Protein AF-0000000076551727 (afdb_homodimer)

Radius of gyration: 23.13 Å; Cα contacts (8 Å, |Δi|>4): 312; chains: 2; bounding box: 50×70×58 Å

Sequence (310 aa):
MATAKKQRAAVVATEKLVELAEFRYRLRRFLSFSETASEAVGISAQQYQLLQVVAAVPAGQESSITYIAERMMVRHNSAVELVDRAEKAALVRRVADESDHRRSLVEITGRGAELLSQLVAQHLIEVEAEGPELVRTLQRLISARAATTRKGGERMATAKKQRAAVVATEKLVELAEFRYRLRRFLSFSETASEAVGISAQQYQLLQVVAAVPAGQESSITYIAERMMVRHNSAVELVDRAEKAALVRRVADESDHRRSLVEITGRGAELLSQLVAQHLIEVEAEGPELVRTLQRLISARAATTRKGGER

Structure (mmCIF, N/CA/C/O backbone):
data_AF-0000000076551727-model_v1
#
loop_
_entity.id
_entity.type
_entity.pdbx_description
1 polymer 'DNA-binding MarR family transcriptional regulator'
#
loop_
_atom_site.group_PDB
_atom_site.id
_atom_site.type_symbol
_atom_site.label_atom_id
_atom_site.label_alt_id
_atom_site.label_comp_id
_atom_site.label_asym_id
_atom_site.label_entity_id
_atom_site.label_seq_id
_atom_site.pdbx_PDB_ins_code
_atom_site.Cartn_x
_atom_site.Cartn_y
_atom_site.Cartn_z
_atom_site.occupancy
_atom_site.B_iso_or_equiv
_atom_site.auth_seq_id
_atom_site.auth_comp_id
_atom_site.auth_asym_id
_atom_site.auth_atom_id
_atom_site.pdbx_PDB_model_num
ATOM 1 N N . 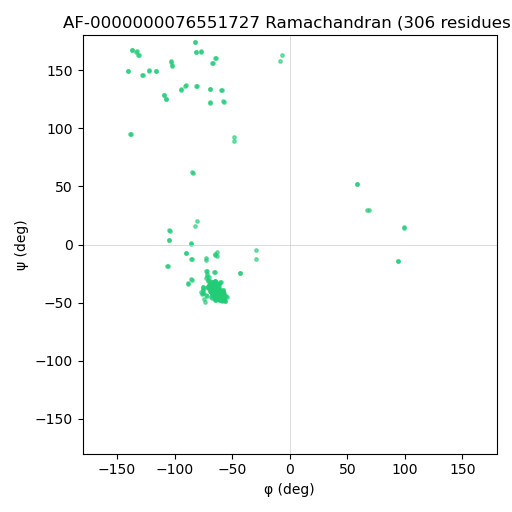MET A 1 1 ? 5.852 40.906 -6.07 1 57.91 1 MET A N 1
ATOM 2 C CA . MET A 1 1 ? 5.906 39.812 -7.031 1 57.91 1 MET A CA 1
ATOM 3 C C . MET A 1 1 ? 6.473 38.531 -6.391 1 57.91 1 MET A C 1
ATOM 5 O O . MET A 1 1 ? 5.934 37.469 -6.574 1 57.91 1 MET A O 1
ATOM 9 N N . ALA A 1 2 ? 7.465 38.656 -5.477 1 68 2 ALA A N 1
ATOM 10 C CA . ALA A 1 2 ? 8.125 37.562 -4.773 1 68 2 ALA A CA 1
ATOM 11 C C . ALA A 1 2 ? 7.195 36.938 -3.746 1 68 2 ALA A C 1
ATOM 13 O O . ALA A 1 2 ? 7.188 35.719 -3.574 1 68 2 ALA A O 1
ATOM 14 N N . THR A 1 3 ? 6.289 37.719 -3.268 1 72.81 3 THR A N 1
ATOM 15 C CA . THR A 1 3 ? 5.355 37.25 -2.25 1 72.81 3 THR A CA 1
ATOM 16 C C . THR A 1 3 ? 4.281 36.344 -2.871 1 72.81 3 THR A C 1
ATOM 18 O O . THR A 1 3 ? 3.916 35.312 -2.299 1 72.81 3 THR A O 1
ATOM 21 N N . ALA A 1 4 ? 3.898 36.781 -4.039 1 68.31 4 ALA A N 1
ATOM 22 C CA . ALA A 1 4 ? 2.863 36.031 -4.742 1 68.31 4 ALA A CA 1
ATOM 23 C C . ALA A 1 4 ? 3.377 34.656 -5.168 1 68.31 4 ALA A C 1
ATOM 25 O O . ALA A 1 4 ? 2.656 33.688 -5.074 1 68.31 4 ALA A O 1
ATOM 26 N N . LYS A 1 5 ? 4.531 34.656 -5.645 1 63.09 5 LYS A N 1
ATOM 27 C CA . LYS A 1 5 ? 5.156 33.375 -6.051 1 63.09 5 LYS A CA 1
ATOM 28 C C . LYS A 1 5 ? 5.312 32.438 -4.863 1 63.09 5 LYS A C 1
ATOM 30 O O . LYS A 1 5 ? 5.074 31.234 -4.988 1 63.09 5 LYS A O 1
ATOM 35 N N . LYS A 1 6 ? 5.652 33 -3.734 1 66.81 6 LYS A N 1
ATOM 36 C CA . LYS A 1 6 ? 5.801 32.219 -2.51 1 66.81 6 LYS A CA 1
ATOM 37 C C . LYS A 1 6 ? 4.457 31.688 -2.029 1 66.81 6 LYS A C 1
ATOM 39 O O . LYS A 1 6 ? 4.367 30.562 -1.553 1 66.81 6 LYS A O 1
ATOM 44 N N . GLN A 1 7 ? 3.479 32.438 -2.096 1 69.06 7 GLN A N 1
ATOM 45 C CA . GLN A 1 7 ? 2.131 32.031 -1.705 1 69.06 7 GLN A CA 1
ATOM 46 C C . GLN A 1 7 ? 1.604 30.922 -2.613 1 69.06 7 GLN A C 1
ATOM 48 O O . GLN A 1 7 ? 0.979 29.969 -2.139 1 69.06 7 GLN A O 1
ATOM 53 N N . ARG A 1 8 ? 1.835 31.062 -3.922 1 63.88 8 ARG A N 1
ATOM 54 C CA . ARG A 1 8 ? 1.418 30.047 -4.875 1 63.88 8 ARG A CA 1
ATOM 55 C C . ARG A 1 8 ? 2.162 28.734 -4.637 1 63.88 8 ARG A C 1
ATOM 57 O O . ARG A 1 8 ? 1.566 27.656 -4.691 1 63.88 8 ARG A O 1
ATOM 64 N N . ALA A 1 9 ? 3.396 28.938 -4.395 1 65.12 9 ALA A N 1
ATOM 65 C CA . ALA A 1 9 ? 4.211 27.766 -4.117 1 65.12 9 ALA A CA 1
ATOM 66 C C . ALA A 1 9 ? 3.73 27.047 -2.852 1 65.12 9 ALA A C 1
ATOM 68 O O . ALA A 1 9 ? 3.725 25.828 -2.787 1 65.12 9 ALA A O 1
ATOM 69 N N . ALA A 1 10 ? 3.371 27.812 -1.951 1 69.06 10 ALA A N 1
ATOM 70 C CA . ALA A 1 10 ? 2.871 27.25 -0.698 1 69.06 10 ALA A CA 1
ATOM 71 C C . ALA A 1 10 ? 1.539 26.547 -0.908 1 69.06 10 ALA A C 1
ATOM 73 O O . ALA A 1 10 ? 1.302 25.469 -0.337 1 69.06 10 ALA A O 1
ATOM 74 N N . VAL A 1 11 ? 0.77 27.062 -1.696 1 62.53 11 VAL A N 1
ATOM 75 C CA . VAL A 1 11 ? -0.534 26.469 -1.982 1 62.53 11 VAL A CA 1
ATOM 76 C C . VAL A 1 11 ? -0.353 25.156 -2.748 1 62.53 11 VAL A C 1
ATOM 78 O O . VAL A 1 11 ? -0.987 24.156 -2.426 1 62.53 11 VAL A O 1
ATOM 81 N N . VAL A 1 12 ? 0.497 25.188 -3.723 1 62.19 12 VAL A N 1
ATOM 82 C CA . VAL A 1 12 ? 0.765 24.016 -4.535 1 62.19 12 VAL A CA 1
ATOM 83 C C . VAL A 1 12 ? 1.327 22.891 -3.66 1 62.19 12 VAL A C 1
ATOM 85 O O . VAL A 1 12 ? 0.933 21.734 -3.795 1 62.19 12 VAL A O 1
ATOM 88 N N . ALA A 1 13 ? 2.143 23.438 -2.85 1 71 13 ALA A N 1
ATOM 89 C CA . ALA A 1 13 ? 2.727 22.453 -1.944 1 71 13 ALA A CA 1
ATOM 90 C C . ALA A 1 13 ? 1.659 21.828 -1.047 1 71 13 ALA A C 1
ATOM 92 O O . ALA A 1 13 ? 1.667 20.609 -0.806 1 71 13 ALA A O 1
ATOM 93 N N . THR A 1 14 ? 0.731 22.688 -0.794 1 76.62 14 THR A N 1
ATOM 94 C CA . THR A 1 14 ? -0.338 22.203 0.076 1 76.62 14 THR A CA 1
ATOM 95 C C . THR A 1 14 ? -1.273 21.266 -0.681 1 76.62 14 THR A C 1
ATOM 97 O O . THR A 1 14 ? -1.686 20.234 -0.152 1 76.62 14 THR A O 1
ATOM 100 N N . GLU A 1 15 ? -1.486 21.594 -1.918 1 83.81 15 GLU A N 1
ATOM 101 C CA . GLU A 1 15 ? -2.361 20.75 -2.727 1 83.81 15 GLU A CA 1
ATOM 102 C C . GLU A 1 15 ? -1.727 19.375 -2.986 1 83.81 15 GLU A C 1
ATOM 104 O O . GLU A 1 15 ? -2.41 18.359 -2.949 1 83.81 15 GLU A O 1
ATOM 109 N N . LYS A 1 16 ? -0.496 19.438 -3.219 1 90.12 16 LYS A N 1
ATOM 110 C CA . LYS A 1 16 ? 0.196 18.172 -3.477 1 90.12 16 LYS A CA 1
ATOM 111 C C . LYS A 1 16 ? 0.241 17.297 -2.221 1 90.12 16 LYS A C 1
ATOM 113 O O . LYS A 1 16 ? 0.152 16.078 -2.307 1 90.12 16 LYS A O 1
ATOM 118 N N . LEU A 1 17 ? 0.305 17.984 -1.169 1 92.06 17 LEU A N 1
ATOM 119 C CA . LEU A 1 17 ? 0.276 17.266 0.1 1 92.06 17 LEU A CA 1
ATOM 120 C C . LEU A 1 17 ? -1.073 16.578 0.31 1 92.06 17 LEU A C 1
ATOM 122 O O . LEU A 1 17 ? -1.131 15.414 0.713 1 92.06 17 LEU A O 1
ATOM 126 N N . VAL A 1 18 ? -2.113 17.25 0.006 1 92.25 18 VAL A N 1
ATOM 127 C CA . VAL A 1 18 ? -3.459 16.719 0.186 1 92.25 18 VAL A CA 1
ATOM 128 C C . VAL A 1 18 ? -3.678 15.531 -0.753 1 92.25 18 VAL A C 1
ATOM 130 O O . VAL A 1 18 ? -4.234 14.508 -0.351 1 92.25 18 VAL A O 1
ATOM 133 N N . GLU A 1 19 ? -3.197 15.68 -1.933 1 92.25 19 GLU A N 1
ATOM 134 C CA . GLU A 1 19 ? -3.326 14.594 -2.9 1 92.25 19 GLU A CA 1
ATOM 135 C C . GLU A 1 19 ? -2.508 13.375 -2.477 1 92.25 19 GLU A C 1
ATOM 137 O O . GLU A 1 19 ? -2.943 12.234 -2.656 1 92.25 19 GLU A O 1
ATOM 142 N N . LEU A 1 20 ? -1.376 13.656 -1.996 1 94.31 20 LEU A N 1
ATOM 143 C CA . LEU A 1 20 ? -0.521 12.57 -1.525 1 94.31 20 LEU A CA 1
ATOM 144 C C . LEU A 1 20 ? -1.16 11.844 -0.345 1 94.31 20 LEU A C 1
ATOM 146 O O . LEU A 1 20 ? -1.134 10.617 -0.279 1 94.31 20 LEU A O 1
ATOM 150 N N . ALA A 1 21 ? -1.741 12.602 0.529 1 93.69 21 ALA A N 1
ATOM 151 C CA . ALA A 1 21 ? -2.441 12.023 1.672 1 93.69 21 ALA A CA 1
ATOM 152 C C . ALA A 1 21 ? -3.619 11.164 1.216 1 93.69 21 ALA A C 1
ATOM 154 O O . ALA A 1 21 ? -3.854 10.078 1.756 1 93.69 21 ALA A O 1
ATOM 155 N N . GLU A 1 22 ? -4.289 11.648 0.269 1 92.56 22 GLU A N 1
ATOM 156 C CA . GLU A 1 22 ? -5.426 10.898 -0.259 1 92.56 22 GLU A CA 1
ATOM 157 C C . GLU A 1 22 ? -4.973 9.609 -0.938 1 92.56 22 GLU A C 1
ATOM 159 O O . GLU A 1 22 ? -5.613 8.57 -0.791 1 92.56 22 GLU A O 1
ATOM 164 N N . PHE A 1 23 ? -3.961 9.719 -1.681 1 92.75 23 PHE A N 1
ATOM 165 C CA . PHE A 1 23 ? -3.387 8.547 -2.326 1 92.75 23 PHE A CA 1
ATOM 166 C C . PHE A 1 23 ? -3.006 7.492 -1.295 1 92.75 23 PHE A C 1
ATOM 168 O O . PHE A 1 23 ? -3.344 6.316 -1.445 1 92.75 23 PHE A O 1
ATOM 175 N N . ARG A 1 24 ? -2.363 7.883 -0.283 1 93.44 24 ARG A N 1
ATOM 176 C CA . ARG A 1 24 ? -1.939 6.98 0.782 1 93.44 24 ARG A CA 1
ATOM 177 C C . ARG A 1 24 ? -3.143 6.352 1.478 1 93.44 24 ARG A C 1
ATOM 179 O O . ARG A 1 24 ? -3.109 5.176 1.844 1 93.44 24 ARG A O 1
ATOM 186 N N . TYR A 1 25 ? -4.113 7.156 1.681 1 93.06 25 TYR A N 1
ATOM 187 C CA . TYR A 1 25 ? -5.34 6.66 2.295 1 93.06 25 TYR A CA 1
ATOM 188 C C . TYR A 1 25 ? -5.965 5.559 1.449 1 93.06 25 TYR A C 1
ATOM 190 O O . TYR A 1 25 ? -6.352 4.512 1.972 1 93.06 25 TYR A O 1
ATOM 198 N N . ARG A 1 26 ? -6.023 5.719 0.224 1 92.69 26 ARG A N 1
ATOM 199 C CA . ARG A 1 26 ? -6.633 4.746 -0.679 1 92.69 26 ARG A CA 1
ATOM 200 C C . ARG A 1 26 ? -5.789 3.48 -0.77 1 92.69 26 ARG A C 1
ATOM 202 O O . ARG A 1 26 ? -6.324 2.379 -0.903 1 92.69 26 ARG A O 1
ATOM 209 N N . LEU A 1 27 ? -4.48 3.652 -0.706 1 92.81 27 LEU A N 1
ATOM 210 C CA . LEU A 1 27 ? -3.602 2.488 -0.666 1 92.81 27 LEU A CA 1
ATOM 211 C C . LEU A 1 27 ? -3.855 1.657 0.587 1 92.81 27 LEU A C 1
ATOM 213 O O . LEU A 1 27 ? -3.93 0.429 0.518 1 92.81 27 LEU A O 1
ATOM 217 N N . ARG A 1 28 ? -4.023 2.312 1.655 1 93.12 28 ARG A N 1
ATOM 218 C CA . ARG A 1 28 ? -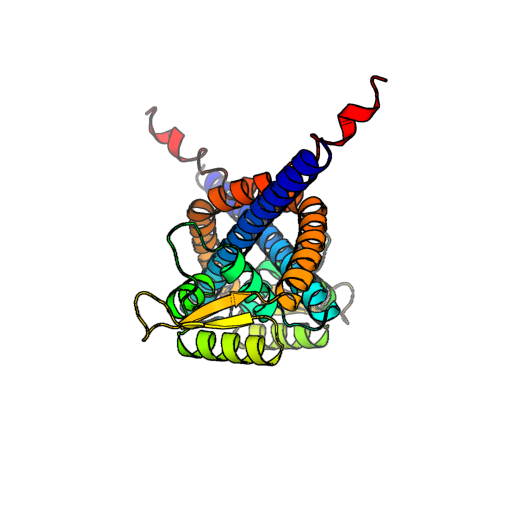4.277 1.627 2.918 1 93.12 28 ARG A CA 1
ATOM 219 C C . ARG A 1 28 ? -5.613 0.893 2.883 1 93.12 28 ARG A C 1
ATOM 221 O O . ARG A 1 28 ? -5.73 -0.223 3.395 1 93.12 28 ARG A O 1
ATOM 228 N N . ARG A 1 29 ? -6.539 1.566 2.369 1 93.62 29 ARG A N 1
ATOM 229 C CA . ARG A 1 29 ? -7.852 0.943 2.246 1 93.62 29 ARG A CA 1
ATOM 230 C C . ARG A 1 29 ? -7.777 -0.327 1.406 1 93.62 29 ARG A C 1
ATOM 232 O O . ARG A 1 29 ? -8.367 -1.35 1.765 1 93.62 29 ARG A O 1
ATOM 239 N N . PHE A 1 30 ? -7.09 -0.244 0.326 1 94.19 30 PHE A N 1
ATOM 240 C CA . PHE A 1 30 ? -6.938 -1.399 -0.549 1 94.19 30 PHE A CA 1
ATOM 241 C C . PHE A 1 30 ? -6.203 -2.527 0.166 1 94.19 30 PHE A C 1
ATOM 243 O O . PHE A 1 30 ? -6.609 -3.688 0.087 1 94.19 30 PHE A O 1
ATOM 250 N N . LEU A 1 31 ? -5.145 -2.205 0.821 1 94.44 31 LEU A N 1
ATOM 251 C CA . LEU A 1 31 ? -4.359 -3.219 1.516 1 94.44 31 LEU A CA 1
ATOM 252 C C . LEU A 1 31 ? -5.156 -3.838 2.658 1 94.44 31 LEU A C 1
ATOM 254 O O . LEU A 1 31 ? -5.031 -5.035 2.93 1 94.44 31 LEU A O 1
ATOM 258 N N . SER A 1 32 ? -5.941 -3.016 3.322 1 95.12 32 SER A N 1
ATOM 259 C CA . SER A 1 32 ? -6.82 -3.529 4.367 1 95.12 32 SER A CA 1
ATOM 260 C C . SER A 1 32 ? -7.848 -4.504 3.795 1 95.12 32 SER A C 1
ATOM 262 O O . SER A 1 32 ? -8.078 -5.574 4.363 1 95.12 32 SER A O 1
ATOM 264 N N . PHE A 1 33 ? -8.43 -4.141 2.705 1 96.25 33 PHE A N 1
ATOM 265 C CA . PHE A 1 33 ? -9.344 -5.043 2.012 1 96.25 33 PHE A CA 1
ATOM 266 C C . PHE A 1 33 ? -8.656 -6.359 1.677 1 96.25 33 PHE A C 1
ATOM 268 O O . PHE A 1 33 ? -9.203 -7.434 1.919 1 96.25 33 PHE A O 1
ATOM 275 N N . SER A 1 34 ? -7.484 -6.242 1.106 1 97.25 34 SER A N 1
ATOM 276 C CA . SER A 1 34 ? -6.746 -7.43 0.688 1 97.25 34 SER A CA 1
ATOM 277 C C . SER A 1 34 ? -6.48 -8.359 1.866 1 97.25 34 SER A C 1
ATOM 279 O O . SER A 1 34 ? -6.617 -9.578 1.745 1 97.25 34 SER A O 1
ATOM 281 N N . GLU A 1 35 ? -6.117 -7.781 2.939 1 96.88 35 GLU A N 1
ATOM 282 C CA . GLU A 1 35 ? -5.871 -8.555 4.152 1 96.88 35 GLU A CA 1
ATOM 283 C C . GLU A 1 35 ? -7.145 -9.242 4.633 1 96.88 35 GLU A C 1
ATOM 285 O O . GLU A 1 35 ? -7.133 -10.445 4.926 1 96.88 35 GLU A O 1
ATOM 290 N N . THR A 1 36 ? -8.188 -8.516 4.66 1 97.31 36 THR A N 1
ATOM 291 C CA . THR A 1 36 ? -9.461 -9.062 5.113 1 97.31 36 THR A CA 1
ATOM 292 C C . THR A 1 36 ? -9.938 -10.172 4.184 1 97.31 36 THR A C 1
ATOM 294 O O . THR A 1 36 ? -10.398 -11.219 4.645 1 97.31 36 THR A O 1
ATOM 297 N N . ALA A 1 37 ? -9.812 -9.953 2.902 1 97.75 37 ALA A N 1
ATOM 298 C CA . ALA A 1 37 ? -10.234 -10.938 1.91 1 97.75 37 ALA A CA 1
ATOM 299 C C . ALA A 1 37 ? -9.438 -12.227 2.047 1 97.75 37 ALA A C 1
ATOM 301 O O . ALA A 1 37 ? -10 -13.32 1.978 1 97.75 37 ALA A O 1
ATOM 302 N N . SER A 1 38 ? -8.109 -12.117 2.211 1 98 38 SER A N 1
ATOM 303 C CA . SER A 1 38 ? -7.258 -13.289 2.375 1 98 38 SER A CA 1
ATOM 304 C C . SER A 1 38 ? -7.617 -14.062 3.639 1 98 38 SER A C 1
ATOM 306 O O . SER A 1 38 ? -7.77 -15.289 3.604 1 98 38 SER A O 1
ATOM 308 N N . GLU A 1 39 ? -7.832 -13.344 4.715 1 97.5 39 GLU A N 1
ATOM 309 C CA . GLU A 1 39 ? -8.156 -13.977 5.992 1 97.5 39 GLU A CA 1
ATOM 310 C C . GLU A 1 39 ? -9.508 -14.688 5.926 1 97.5 39 GLU A C 1
ATOM 312 O O . GLU A 1 39 ? -9.695 -15.734 6.547 1 97.5 39 GLU A O 1
ATOM 317 N N . ALA A 1 40 ? -10.359 -14.148 5.211 1 97.75 40 ALA A N 1
ATOM 318 C CA . ALA A 1 40 ? -11.711 -14.711 5.098 1 97.75 40 ALA A CA 1
ATOM 319 C C . ALA A 1 40 ? -11.68 -16.078 4.445 1 97.75 40 ALA A C 1
ATOM 321 O O . ALA A 1 40 ? -12.57 -16.906 4.676 1 97.75 40 ALA A O 1
ATOM 322 N N . VAL A 1 41 ? -10.641 -16.359 3.67 1 97.06 41 VAL A N 1
ATOM 323 C CA . VAL A 1 41 ? -10.562 -17.656 3.004 1 97.06 41 VAL A CA 1
ATOM 324 C C . VAL A 1 41 ? -9.531 -18.531 3.709 1 97.06 41 VAL A C 1
ATOM 326 O O . VAL A 1 41 ? -9.141 -19.578 3.186 1 97.06 41 VAL A O 1
ATOM 329 N N . GLY A 1 42 ? -8.953 -18.078 4.797 1 96.94 42 GLY A N 1
ATOM 330 C CA . GLY A 1 42 ? -8.18 -18.938 5.684 1 96.94 42 GLY A CA 1
ATOM 331 C C . GLY A 1 42 ? -6.688 -18.828 5.461 1 96.94 42 GLY A C 1
ATOM 332 O O . GLY A 1 42 ? -5.926 -19.703 5.871 1 96.94 42 GLY A O 1
ATOM 333 N N . ILE A 1 43 ? -6.191 -17.766 4.719 1 97.62 43 ILE A N 1
ATOM 334 C CA . ILE A 1 43 ? -4.754 -17.594 4.551 1 97.62 43 ILE A CA 1
ATOM 335 C C . ILE A 1 43 ? -4.363 -16.156 4.855 1 97.62 43 ILE A C 1
ATOM 337 O O . ILE A 1 43 ? -5.219 -15.266 4.887 1 97.62 43 ILE A O 1
ATOM 341 N N . SER A 1 44 ? -3.094 -15.953 5.07 1 97.12 44 SER A N 1
ATOM 342 C CA . SER A 1 44 ? -2.607 -14.609 5.359 1 97.12 44 SER A CA 1
ATOM 343 C C . SER A 1 44 ? -2.428 -13.805 4.082 1 97.12 44 SER A C 1
ATOM 345 O O . SER A 1 44 ? -2.361 -14.367 2.986 1 97.12 44 SER A O 1
ATOM 347 N N . ALA A 1 45 ? -2.291 -12.555 4.281 1 95.69 45 ALA A N 1
ATOM 348 C CA . ALA A 1 45 ? -2.037 -11.672 3.146 1 95.69 45 ALA A CA 1
ATOM 349 C C . ALA A 1 45 ? -0.711 -12.008 2.473 1 95.69 45 ALA A C 1
ATOM 351 O O . ALA A 1 45 ? -0.584 -11.906 1.25 1 95.69 45 ALA A O 1
ATOM 352 N N . GLN A 1 46 ? 0.237 -12.43 3.244 1 96.56 46 GLN A N 1
ATOM 353 C CA . GLN A 1 46 ? 1.545 -12.773 2.693 1 96.56 46 GLN A CA 1
ATOM 354 C C . GLN A 1 46 ? 1.479 -14.055 1.867 1 96.56 46 GLN A C 1
ATOM 356 O O . GLN A 1 46 ? 2.174 -14.188 0.858 1 96.56 46 GLN A O 1
ATOM 361 N N . GLN A 1 47 ? 0.708 -14.922 2.34 1 97.81 47 GLN A N 1
ATOM 362 C CA . GLN A 1 47 ? 0.523 -16.156 1.579 1 97.81 47 GLN A CA 1
ATOM 363 C C . GLN A 1 47 ? -0.187 -15.883 0.256 1 97.81 47 GLN A C 1
ATOM 365 O O . GLN A 1 47 ? 0.151 -16.484 -0.77 1 97.81 47 GLN A O 1
ATOM 370 N N . TYR A 1 48 ? -1.167 -15.023 0.315 1 97.88 48 TYR A N 1
ATOM 371 C CA . TYR A 1 48 ? -1.82 -14.617 -0.924 1 97.88 48 TYR A CA 1
ATOM 372 C C . TYR A 1 48 ? -0.823 -13.977 -1.884 1 97.88 48 TYR A C 1
ATOM 374 O O . TYR A 1 48 ? -0.804 -14.297 -3.074 1 97.88 48 TYR A O 1
ATOM 382 N N . GLN A 1 49 ? -0.028 -13.141 -1.376 1 97.12 49 GLN A N 1
ATOM 383 C CA . GLN A 1 49 ? 0.989 -12.492 -2.197 1 97.12 49 GLN A CA 1
ATOM 384 C C . GLN A 1 49 ? 1.95 -13.516 -2.793 1 97.12 49 GLN A C 1
ATOM 386 O O . GLN A 1 49 ? 2.346 -13.406 -3.955 1 97.12 49 GLN A O 1
ATOM 391 N N . LEU A 1 50 ? 2.32 -14.414 -2.035 1 97.88 50 LEU A N 1
ATOM 392 C CA . LEU A 1 50 ? 3.191 -15.477 -2.52 1 97.88 50 LEU A CA 1
ATOM 393 C C . LEU A 1 50 ? 2.555 -16.203 -3.695 1 97.88 50 LEU A C 1
ATOM 395 O O . LEU A 1 50 ? 3.209 -16.453 -4.711 1 97.88 50 LEU A O 1
ATOM 399 N N . LEU A 1 51 ? 1.283 -16.562 -3.506 1 97.81 51 LEU A N 1
ATOM 400 C CA . LEU A 1 51 ? 0.567 -17.25 -4.574 1 97.81 51 LEU A CA 1
ATOM 401 C C . LEU A 1 51 ? 0.572 -16.422 -5.852 1 97.81 51 LEU A C 1
ATOM 403 O O . LEU A 1 51 ? 0.763 -16.953 -6.945 1 97.81 51 LEU A O 1
ATOM 407 N N . GLN A 1 52 ? 0.349 -15.172 -5.699 1 96.75 52 GLN A N 1
ATOM 408 C CA . GLN A 1 52 ? 0.357 -14.273 -6.852 1 96.75 52 GLN A CA 1
ATOM 409 C C . GLN A 1 52 ? 1.721 -14.273 -7.539 1 96.75 52 GLN A C 1
ATOM 411 O O . GLN A 1 52 ? 1.806 -14.352 -8.766 1 96.75 52 GLN A O 1
ATOM 416 N N . VAL A 1 53 ? 2.785 -14.141 -6.789 1 96.56 53 VAL A N 1
ATOM 417 C CA . VAL A 1 53 ? 4.148 -14.07 -7.309 1 96.56 53 VAL A CA 1
ATOM 418 C C . VAL A 1 53 ? 4.477 -15.352 -8.07 1 96.56 53 VAL A C 1
ATOM 420 O O . VAL A 1 53 ? 5.016 -15.297 -9.18 1 96.56 53 VAL A O 1
ATOM 423 N N . VAL A 1 54 ? 4.121 -16.469 -7.508 1 96.88 54 VAL A N 1
ATOM 424 C CA . VAL A 1 54 ? 4.434 -17.766 -8.117 1 96.88 54 VAL A CA 1
ATOM 425 C C . VAL A 1 54 ? 3.609 -17.938 -9.391 1 96.88 54 VAL A C 1
ATOM 427 O O . VAL A 1 54 ? 4.109 -18.453 -10.398 1 96.88 54 VAL A O 1
ATOM 430 N N . ALA A 1 55 ? 2.363 -17.516 -9.359 1 95.12 55 ALA A N 1
ATOM 431 C CA . ALA A 1 55 ? 1.458 -17.703 -10.492 1 95.12 55 ALA A CA 1
ATOM 432 C C . ALA A 1 55 ? 1.818 -16.766 -11.641 1 95.12 55 ALA A C 1
ATOM 434 O O . ALA A 1 55 ? 1.508 -17.062 -12.805 1 95.12 55 ALA A O 1
ATOM 435 N N . ALA A 1 56 ? 2.467 -15.734 -11.32 1 94.12 56 ALA A N 1
ATOM 436 C CA . ALA A 1 56 ? 2.691 -14.695 -12.32 1 94.12 56 ALA A CA 1
ATOM 437 C C . ALA A 1 56 ? 4.129 -14.727 -12.836 1 94.12 56 ALA A C 1
ATOM 439 O O . ALA A 1 56 ? 4.59 -13.781 -13.469 1 94.12 56 ALA A O 1
ATOM 440 N N . VAL A 1 57 ? 4.809 -15.719 -12.555 1 92.44 57 VAL A N 1
ATOM 441 C CA . VAL A 1 57 ? 6.18 -15.844 -13.031 1 92.44 57 VAL A CA 1
ATOM 442 C C . VAL A 1 57 ? 6.207 -15.758 -14.562 1 92.44 57 VAL A C 1
ATOM 444 O O . VAL A 1 57 ? 5.48 -16.484 -15.242 1 92.44 57 VAL A O 1
ATOM 447 N N . PRO A 1 58 ? 6.961 -14.82 -15.086 1 88.06 58 PRO A N 1
ATOM 448 C CA . PRO A 1 58 ? 7.008 -14.688 -16.547 1 88.06 58 PRO A CA 1
ATOM 449 C C . PRO A 1 58 ? 7.605 -15.914 -17.234 1 88.06 58 PRO A C 1
ATOM 451 O O . PRO A 1 58 ? 8.344 -16.672 -16.609 1 88.06 58 PRO A O 1
ATOM 454 N N . ALA A 1 59 ? 7.246 -15.914 -18.484 1 85.31 59 ALA A N 1
ATOM 455 C CA . ALA A 1 59 ? 7.824 -16.984 -19.281 1 85.31 59 ALA A CA 1
ATOM 456 C C . ALA A 1 59 ? 9.352 -16.906 -19.281 1 85.31 59 ALA A C 1
ATOM 458 O O . ALA A 1 59 ? 9.93 -15.828 -19.359 1 85.31 59 ALA A O 1
ATOM 459 N N . GLY A 1 60 ? 10.016 -18.016 -19.062 1 83.94 60 GLY A N 1
ATOM 460 C CA . GLY A 1 60 ? 11.469 -18.078 -19.062 1 83.94 60 GLY A CA 1
ATOM 461 C C . GLY A 1 60 ? 12.062 -17.922 -17.672 1 83.94 60 GLY A C 1
ATOM 462 O O . GLY A 1 60 ? 13.266 -18.078 -17.484 1 83.94 60 GLY A O 1
ATOM 463 N N . GLN A 1 61 ? 11.266 -17.5 -16.797 1 86.38 61 GLN A N 1
ATOM 464 C CA . GLN A 1 61 ? 11.719 -17.406 -15.414 1 86.38 61 GLN A CA 1
ATOM 465 C C . GLN A 1 61 ? 11.164 -18.547 -14.578 1 86.38 61 GLN A C 1
ATOM 467 O O . GLN A 1 61 ? 10.211 -19.219 -14.984 1 86.38 61 GLN A O 1
ATOM 472 N N . GLU A 1 62 ? 11.922 -18.75 -13.5 1 88.56 62 GLU A N 1
ATOM 473 C CA . GLU A 1 62 ? 11.523 -19.812 -12.594 1 88.56 62 GLU A CA 1
ATOM 474 C C . GLU A 1 62 ? 11.148 -19.266 -11.219 1 88.56 62 GLU A C 1
ATOM 476 O O . GLU A 1 62 ? 11.688 -18.234 -10.789 1 88.56 62 GLU A O 1
ATOM 481 N N . SER A 1 63 ? 10.234 -19.953 -10.562 1 94.12 63 SER A N 1
ATOM 482 C CA . SER A 1 63 ? 9.789 -19.547 -9.227 1 94.12 63 SER A CA 1
ATOM 483 C C . SER A 1 63 ? 10.727 -20.094 -8.148 1 94.12 63 SER A C 1
ATOM 485 O O . SER A 1 63 ? 10.297 -20.844 -7.27 1 94.12 63 SER A O 1
ATOM 487 N N . SER A 1 64 ? 11.992 -19.641 -8.227 1 94.44 64 SER A N 1
ATOM 488 C CA . SER A 1 64 ? 12.961 -20 -7.203 1 94.44 64 SER A CA 1
ATOM 489 C C . SER A 1 64 ? 12.75 -19.188 -5.93 1 94.44 64 SER A C 1
ATOM 491 O O . SER A 1 64 ? 12.055 -18.156 -5.949 1 94.44 64 SER A O 1
ATOM 493 N N . ILE A 1 65 ? 13.367 -19.656 -4.906 1 95.25 65 ILE A N 1
ATOM 494 C CA . ILE A 1 65 ? 13.297 -18.906 -3.65 1 95.25 65 ILE A CA 1
ATOM 495 C C . ILE A 1 65 ? 13.906 -17.531 -3.83 1 95.25 65 ILE A C 1
ATOM 497 O O . ILE A 1 65 ? 13.406 -16.547 -3.281 1 95.25 65 ILE A O 1
ATOM 501 N N . THR A 1 66 ? 14.938 -17.484 -4.605 1 94.75 66 THR A N 1
ATOM 502 C CA . THR A 1 66 ? 15.594 -16.219 -4.875 1 94.75 66 THR A CA 1
ATOM 503 C C . THR A 1 66 ? 14.664 -15.266 -5.617 1 94.75 66 THR A C 1
ATOM 505 O O . THR A 1 66 ? 14.539 -14.094 -5.254 1 94.75 66 THR A O 1
ATOM 508 N N . TYR A 1 67 ? 14 -15.766 -6.598 1 95.19 67 TYR A N 1
ATOM 509 C CA . TYR A 1 67 ? 13.039 -14.961 -7.352 1 95.19 67 TYR A CA 1
ATOM 510 C C . TYR A 1 67 ? 11.906 -14.477 -6.449 1 95.19 67 TYR A C 1
ATOM 512 O O . TYR A 1 67 ? 11.547 -13.297 -6.484 1 95.19 67 TYR A O 1
ATOM 520 N N . ILE A 1 68 ? 11.391 -15.344 -5.656 1 96.94 68 ILE A N 1
ATOM 521 C CA . ILE A 1 68 ? 10.289 -15.039 -4.75 1 96.94 68 ILE A CA 1
ATOM 522 C C . ILE A 1 68 ? 10.719 -13.969 -3.748 1 96.94 68 ILE A C 1
ATOM 524 O O . ILE A 1 68 ? 9.984 -13.008 -3.498 1 96.94 68 ILE A O 1
ATOM 528 N N . ALA A 1 69 ? 11.922 -14.125 -3.193 1 97.25 69 ALA A N 1
ATOM 529 C CA . ALA A 1 69 ? 12.445 -13.156 -2.232 1 97.25 69 ALA A CA 1
ATOM 530 C C . ALA A 1 69 ? 12.531 -11.766 -2.85 1 97.25 69 ALA A C 1
ATOM 532 O O . ALA A 1 69 ? 12.141 -10.773 -2.227 1 97.25 69 ALA A O 1
ATOM 533 N N . GLU A 1 70 ? 12.992 -11.703 -4.039 1 95.31 70 GLU A N 1
ATOM 534 C CA . GLU A 1 70 ? 13.133 -10.438 -4.746 1 95.31 70 GLU A CA 1
ATOM 535 C C . GLU A 1 70 ? 11.773 -9.789 -5.004 1 95.31 70 GLU A C 1
ATOM 537 O O . GLU A 1 70 ? 11.578 -8.609 -4.715 1 95.31 70 GLU A O 1
ATOM 542 N N . ARG A 1 71 ? 10.844 -10.57 -5.48 1 94.75 71 ARG A N 1
ATOM 543 C CA . ARG A 1 71 ? 9.531 -10.047 -5.844 1 94.75 71 ARG A CA 1
ATOM 544 C C . ARG A 1 71 ? 8.734 -9.664 -4.602 1 94.75 71 ARG A C 1
ATOM 546 O O . ARG A 1 71 ? 7.922 -8.734 -4.641 1 94.75 71 ARG A O 1
ATOM 553 N N . MET A 1 72 ? 8.969 -10.359 -3.547 1 96.31 72 MET A N 1
ATOM 554 C CA . MET A 1 72 ? 8.289 -10.078 -2.283 1 96.31 72 MET A CA 1
ATOM 555 C C . MET A 1 72 ? 9.023 -8.992 -1.506 1 96.31 72 MET A C 1
ATOM 557 O O . MET A 1 72 ? 8.508 -8.477 -0.513 1 96.31 72 MET A O 1
ATOM 561 N N . MET A 1 73 ? 10.234 -8.68 -1.931 1 95.44 73 MET A N 1
ATOM 562 C CA . MET A 1 73 ? 11.07 -7.684 -1.266 1 95.44 73 MET A CA 1
ATOM 563 C C . MET A 1 73 ? 11.32 -8.07 0.19 1 95.44 73 MET A C 1
ATOM 565 O O . MET A 1 73 ? 11.109 -7.258 1.095 1 95.44 73 MET A O 1
ATOM 569 N N . VAL A 1 74 ? 11.773 -9.289 0.395 1 96.44 74 VAL A N 1
ATOM 570 C CA . VAL A 1 74 ? 12.148 -9.797 1.711 1 96.44 74 VAL A CA 1
ATOM 571 C C . VAL A 1 74 ? 13.5 -10.508 1.629 1 96.44 74 VAL A C 1
ATOM 573 O O . VAL A 1 74 ? 14 -10.773 0.535 1 96.44 74 VAL A O 1
ATOM 576 N N . ARG A 1 75 ? 14.047 -10.734 2.779 1 96.69 75 ARG A N 1
ATOM 577 C CA . ARG A 1 75 ? 15.281 -11.508 2.842 1 96.69 75 ARG A CA 1
ATOM 578 C C . ARG A 1 75 ? 15.047 -12.953 2.428 1 96.69 75 ARG A C 1
ATOM 580 O O . ARG A 1 75 ? 13.93 -13.469 2.549 1 96.69 75 ARG A O 1
ATOM 587 N N . HIS A 1 76 ? 16.109 -13.578 1.988 1 97.12 76 HIS A N 1
ATOM 588 C CA . HIS A 1 76 ? 16.047 -14.953 1.522 1 97.12 76 HIS A CA 1
ATOM 589 C C . HIS A 1 76 ? 15.453 -15.875 2.588 1 97.12 76 HIS A C 1
ATOM 591 O O . HIS A 1 76 ? 14.555 -16.656 2.299 1 97.12 76 HIS A O 1
ATOM 597 N N . ASN A 1 77 ? 15.883 -15.711 3.764 1 97.81 77 ASN A N 1
ATOM 598 C CA . ASN A 1 77 ? 15.406 -16.562 4.844 1 97.81 77 ASN A CA 1
ATOM 599 C C . ASN A 1 77 ? 13.922 -16.359 5.117 1 97.81 77 ASN A C 1
ATOM 601 O O . ASN A 1 77 ? 13.203 -17.297 5.445 1 97.81 77 ASN A O 1
ATOM 605 N N . SER A 1 78 ? 13.414 -15.117 5.004 1 97.62 78 SER A N 1
ATOM 606 C CA . SER A 1 78 ? 11.992 -14.828 5.168 1 97.62 78 SER A CA 1
ATOM 607 C C . SER A 1 78 ? 11.164 -15.469 4.062 1 97.62 78 SER A C 1
ATOM 609 O O . SER A 1 78 ? 10.055 -15.945 4.312 1 97.62 78 SER A O 1
ATOM 611 N N . ALA A 1 79 ? 11.75 -15.484 2.904 1 97.56 79 ALA A N 1
ATOM 612 C CA . ALA A 1 79 ? 11.078 -16.125 1.782 1 97.56 79 ALA A CA 1
ATOM 613 C C . ALA A 1 79 ? 11.008 -17.641 1.985 1 97.56 79 ALA A C 1
ATOM 615 O O . ALA A 1 79 ? 9.977 -18.266 1.696 1 97.56 79 ALA A O 1
ATOM 616 N N . VAL A 1 80 ? 12.055 -18.25 2.486 1 97.62 80 VAL A N 1
ATOM 617 C CA . VAL A 1 80 ? 12.078 -19.672 2.777 1 97.62 80 VAL A CA 1
ATOM 618 C C . VAL A 1 80 ? 10.969 -20.016 3.779 1 97.62 80 VAL A C 1
ATOM 620 O O . VAL A 1 80 ? 10.188 -20.938 3.557 1 97.62 80 VAL A O 1
ATOM 623 N N . GLU A 1 81 ? 10.938 -19.188 4.805 1 98.25 81 GLU A N 1
ATOM 624 C CA . GLU A 1 81 ? 9.945 -19.406 5.852 1 98.25 81 GLU A CA 1
ATOM 625 C C . GLU A 1 81 ? 8.531 -19.25 5.312 1 98.25 81 GLU A C 1
ATOM 627 O O . GLU A 1 81 ? 7.629 -20.016 5.668 1 98.25 81 GLU A O 1
ATOM 632 N N . LEU A 1 82 ? 8.367 -18.297 4.543 1 98.06 82 LEU A N 1
ATOM 633 C CA . LEU A 1 82 ? 7.062 -18.062 3.943 1 98.06 82 LEU A CA 1
ATOM 634 C C . LEU A 1 82 ? 6.641 -19.234 3.068 1 98.06 82 LEU A C 1
ATOM 636 O O . LEU A 1 82 ? 5.492 -19.672 3.129 1 98.06 82 LEU A O 1
ATOM 640 N N . VAL A 1 83 ? 7.52 -19.734 2.254 1 98.19 83 VAL A N 1
ATOM 641 C CA . VAL A 1 83 ? 7.234 -20.891 1.398 1 98.19 83 VAL A CA 1
ATOM 642 C C . VAL A 1 83 ? 6.961 -22.125 2.258 1 98.19 83 VAL A C 1
ATOM 644 O O . VAL A 1 83 ? 6.051 -22.891 1.967 1 98.19 83 VAL A O 1
ATOM 647 N N . ASP A 1 84 ? 7.727 -22.266 3.324 1 98.19 84 ASP A N 1
ATOM 648 C CA . ASP A 1 84 ? 7.508 -23.375 4.254 1 98.19 84 ASP A CA 1
ATOM 649 C C . ASP A 1 84 ? 6.086 -23.344 4.812 1 98.19 84 ASP A C 1
ATOM 651 O O . ASP A 1 84 ? 5.395 -24.375 4.82 1 98.19 84 ASP A O 1
ATOM 655 N N . ARG A 1 85 ? 5.668 -22.234 5.25 1 98.31 85 ARG A N 1
ATOM 656 C CA . ARG A 1 85 ? 4.336 -22.062 5.828 1 98.31 85 ARG A CA 1
ATOM 657 C C . ARG A 1 85 ? 3.254 -22.328 4.789 1 98.31 85 ARG A C 1
ATOM 659 O O . ARG A 1 85 ? 2.225 -22.938 5.094 1 98.31 85 ARG A O 1
ATOM 666 N N . ALA A 1 86 ? 3.477 -21.875 3.596 1 98.5 86 ALA A N 1
ATOM 667 C CA . ALA A 1 86 ? 2.52 -22.078 2.512 1 98.5 86 ALA A CA 1
ATOM 668 C C . ALA A 1 86 ? 2.447 -23.547 2.115 1 98.5 86 ALA A C 1
ATOM 670 O O . ALA A 1 86 ? 1.38 -24.047 1.754 1 98.5 86 ALA A O 1
ATOM 671 N N . GLU A 1 87 ? 3.578 -24.234 2.115 1 98.12 87 GLU A N 1
ATOM 672 C CA . GLU A 1 87 ? 3.615 -25.656 1.823 1 98.12 87 GLU A CA 1
ATOM 673 C C . GLU A 1 87 ? 2.855 -26.453 2.877 1 98.12 87 GLU A C 1
ATOM 675 O O . GLU A 1 87 ? 2.08 -27.359 2.543 1 98.12 87 GLU A O 1
ATOM 680 N N . LYS A 1 88 ? 3.084 -26.094 4.102 1 97.94 88 LYS A N 1
ATOM 681 C CA . LYS A 1 88 ? 2.373 -26.75 5.195 1 97.94 88 LYS A CA 1
ATOM 682 C C . LYS A 1 88 ? 0.864 -26.562 5.062 1 97.94 88 LYS A C 1
ATOM 684 O O . LYS A 1 88 ? 0.089 -27.453 5.41 1 97.94 88 LYS A O 1
ATOM 689 N N . ALA A 1 89 ? 0.47 -25.453 4.52 1 97.88 89 ALA A N 1
ATOM 690 C CA . ALA A 1 89 ? -0.943 -25.156 4.305 1 97.88 89 ALA A CA 1
ATOM 691 C C . ALA A 1 89 ? -1.437 -25.734 2.984 1 97.88 89 ALA A C 1
ATOM 693 O O . ALA A 1 89 ? -2.57 -25.469 2.57 1 97.88 89 ALA A O 1
ATOM 694 N N . ALA A 1 90 ? -0.591 -26.391 2.25 1 98.31 90 ALA A N 1
ATOM 695 C CA . ALA A 1 90 ? -0.891 -27.094 0.999 1 98.31 90 ALA A CA 1
ATOM 696 C C . ALA A 1 90 ? -1.239 -26.094 -0.107 1 98.31 90 ALA A C 1
ATOM 698 O O . ALA A 1 90 ? -2.074 -26.391 -0.968 1 98.31 90 ALA A O 1
ATOM 699 N N . LEU A 1 91 ? -0.678 -24.922 -0.021 1 98.5 91 LEU A N 1
ATOM 700 C CA . LEU A 1 91 ? -0.913 -23.906 -1.039 1 98.5 91 LEU A CA 1
ATOM 701 C C . LEU A 1 91 ? 0.091 -24.031 -2.18 1 98.5 91 LEU A C 1
ATOM 703 O O . LEU A 1 91 ? -0.217 -23.688 -3.324 1 98.5 91 LEU A O 1
ATOM 707 N N . VAL A 1 92 ? 1.287 -24.438 -1.842 1 98.31 92 VAL A N 1
ATOM 708 C CA . VAL A 1 92 ? 2.365 -2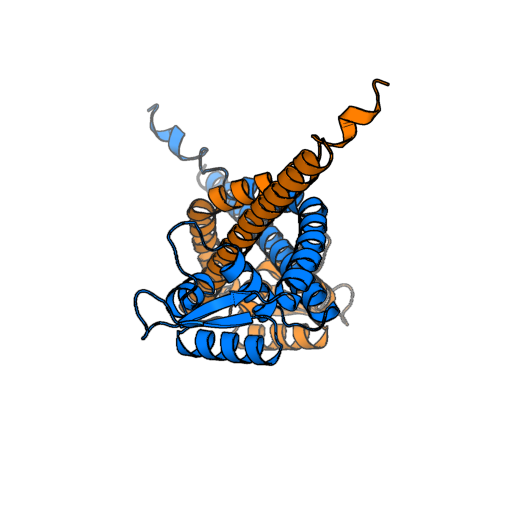4.609 -2.811 1 98.31 92 VAL A CA 1
ATOM 709 C C . VAL A 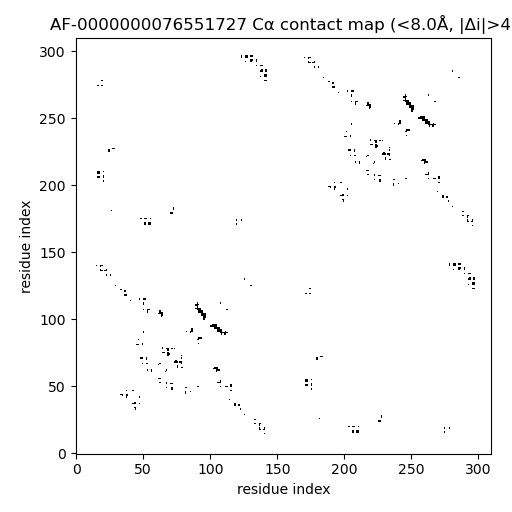1 92 ? 3.117 -25.906 -2.523 1 98.31 92 VAL A C 1
ATOM 711 O O . VAL A 1 92 ? 2.895 -26.547 -1.492 1 98.31 92 VAL A O 1
ATOM 714 N N . ARG A 1 93 ? 3.926 -26.297 -3.453 1 97.62 93 ARG A N 1
ATOM 715 C CA . ARG A 1 93 ? 4.852 -27.422 -3.281 1 97.62 93 ARG A CA 1
ATOM 716 C C . ARG A 1 93 ? 6.195 -27.109 -3.936 1 97.62 93 ARG A C 1
ATOM 718 O O . ARG A 1 93 ? 6.262 -26.375 -4.914 1 97.62 93 ARG A O 1
ATOM 725 N N . ARG A 1 94 ? 7.246 -27.688 -3.336 1 95.25 94 ARG A N 1
ATOM 726 C CA . ARG A 1 94 ? 8.57 -27.578 -3.939 1 95.25 94 ARG A CA 1
ATOM 727 C C . ARG A 1 94 ? 8.828 -28.734 -4.906 1 95.25 94 ARG A C 1
ATOM 729 O O . ARG A 1 94 ? 8.453 -29.875 -4.637 1 95.25 94 ARG A O 1
ATOM 736 N N . VAL A 1 95 ? 9.383 -28.359 -5.996 1 92.25 95 VAL A N 1
ATOM 737 C CA . VAL A 1 95 ? 9.75 -29.375 -6.977 1 92.25 95 VAL A CA 1
ATOM 738 C C . VAL A 1 95 ? 11.211 -29.203 -7.375 1 92.25 95 VAL A C 1
ATOM 740 O O . VAL A 1 95 ? 11.742 -28.094 -7.367 1 92.25 95 VAL A O 1
ATOM 743 N N . ALA A 1 96 ? 11.852 -30.297 -7.629 1 86.88 96 ALA A N 1
ATOM 744 C CA . ALA A 1 96 ? 13.258 -30.234 -8.039 1 86.88 96 ALA A CA 1
ATOM 745 C C . ALA A 1 96 ? 13.391 -29.641 -9.438 1 86.88 96 ALA A C 1
ATOM 747 O O . ALA A 1 96 ? 12.578 -29.922 -10.32 1 86.88 96 ALA A O 1
ATOM 748 N N . ASP A 1 97 ? 14.367 -28.719 -9.484 1 77.06 97 ASP A N 1
ATOM 749 C CA . ASP A 1 97 ? 14.695 -28.203 -10.812 1 77.06 97 ASP A CA 1
ATOM 750 C C . ASP A 1 97 ? 15.359 -29.266 -11.664 1 77.06 97 ASP A C 1
ATOM 752 O O . ASP A 1 97 ? 16.375 -29.859 -11.258 1 77.06 97 ASP A O 1
ATOM 756 N N . GLU A 1 98 ? 14.812 -29.531 -12.711 1 76.25 98 GLU A N 1
ATOM 757 C CA . GLU A 1 98 ? 15.344 -30.578 -13.586 1 76.25 98 GLU A CA 1
ATOM 758 C C . GLU A 1 98 ? 16.75 -30.234 -14.062 1 76.25 98 GLU A C 1
ATOM 760 O O . GLU A 1 98 ? 17.578 -31.125 -14.242 1 76.25 98 GLU A O 1
ATOM 765 N N . SER A 1 99 ? 16.969 -28.969 -14.242 1 77.75 99 SER A N 1
ATOM 766 C CA . SER A 1 99 ? 18.25 -28.516 -14.773 1 77.75 99 SER A CA 1
ATOM 767 C C . SER A 1 99 ? 19.281 -28.344 -13.672 1 77.75 99 SER A C 1
ATOM 769 O O . SER A 1 99 ? 20.484 -28.391 -13.93 1 77.75 99 SER A O 1
ATOM 771 N N . ASP A 1 100 ? 18.844 -28.047 -12.562 1 71.5 100 ASP A N 1
ATOM 772 C CA . ASP A 1 100 ? 19.703 -27.891 -11.391 1 71.5 100 ASP A CA 1
ATOM 773 C C . ASP A 1 100 ? 19.062 -28.5 -10.156 1 71.5 100 ASP A C 1
ATOM 775 O O . ASP A 1 100 ? 18.281 -27.844 -9.461 1 71.5 100 ASP A O 1
ATOM 779 N N . HIS A 1 101 ? 19.438 -29.672 -9.922 1 71.06 101 HIS A N 1
ATOM 780 C CA . HIS A 1 101 ? 18.766 -30.469 -8.891 1 71.06 101 HIS A CA 1
ATOM 781 C C . HIS A 1 101 ? 18.969 -29.859 -7.508 1 71.06 101 HIS A C 1
ATOM 783 O O . HIS A 1 101 ? 18.234 -30.172 -6.57 1 71.06 101 HIS A O 1
ATOM 789 N N . ARG A 1 102 ? 19.875 -28.828 -7.5 1 71.69 102 ARG A N 1
ATOM 790 C CA . ARG A 1 102 ? 20.125 -28.188 -6.215 1 71.69 102 ARG A CA 1
ATOM 791 C C . ARG A 1 102 ? 19.172 -27.016 -5.992 1 71.69 102 ARG A C 1
ATOM 793 O O . ARG A 1 102 ? 19.031 -26.516 -4.875 1 71.69 102 ARG A O 1
ATOM 800 N N . ARG A 1 103 ? 18.453 -26.75 -7.059 1 80.06 103 ARG A N 1
ATOM 801 C CA . ARG A 1 103 ? 17.531 -25.625 -6.953 1 80.06 103 ARG A CA 1
ATOM 802 C C . ARG A 1 103 ? 16.078 -26.109 -6.871 1 80.06 103 ARG A C 1
ATOM 804 O O . ARG A 1 103 ? 15.688 -27.031 -7.605 1 80.06 103 ARG A O 1
ATOM 811 N N . SER A 1 104 ? 15.5 -25.641 -5.844 1 89 104 SER A N 1
ATOM 812 C CA . SER A 1 104 ? 14.086 -25.969 -5.738 1 89 104 SER A CA 1
ATOM 813 C C . SER A 1 104 ? 13.211 -24.859 -6.316 1 89 104 SER A C 1
ATOM 815 O O . SER A 1 104 ? 13.523 -23.672 -6.16 1 89 104 SER A O 1
ATOM 817 N N . LEU A 1 105 ? 12.297 -25.312 -7.086 1 94.31 105 LEU A N 1
ATOM 818 C CA . LEU A 1 105 ? 11.281 -24.406 -7.621 1 94.31 105 LEU A CA 1
ATOM 819 C C . LEU A 1 105 ? 9.969 -24.547 -6.855 1 94.31 105 LEU A C 1
ATOM 821 O O . LEU A 1 105 ? 9.703 -25.594 -6.258 1 94.31 105 LEU A O 1
ATOM 825 N N . VAL A 1 106 ? 9.188 -23.5 -6.852 1 97.25 106 VAL A N 1
ATOM 826 C CA . VAL A 1 106 ? 7.914 -23.5 -6.137 1 97.25 106 VAL A CA 1
ATOM 827 C C . VAL A 1 106 ? 6.762 -23.516 -7.137 1 97.25 106 VAL A C 1
ATOM 829 O O . VAL A 1 106 ? 6.75 -22.734 -8.094 1 97.25 106 VAL A O 1
ATOM 832 N N . GLU A 1 107 ? 5.832 -24.484 -6.906 1 96.56 107 GLU A N 1
ATOM 833 C CA . GLU A 1 107 ? 4.641 -24.578 -7.746 1 96.56 107 GLU A CA 1
ATOM 834 C C . GLU A 1 107 ? 3.367 -24.469 -6.914 1 96.56 107 GLU A C 1
ATOM 836 O O . GLU A 1 107 ? 3.332 -24.891 -5.758 1 96.56 107 GLU A O 1
ATOM 841 N N . ILE A 1 108 ? 2.34 -23.922 -7.547 1 97.19 108 ILE A N 1
ATOM 842 C CA . ILE A 1 108 ? 1.05 -23.781 -6.879 1 97.19 108 ILE A CA 1
ATOM 843 C C . ILE A 1 108 ? 0.307 -25.125 -6.926 1 97.19 108 ILE A C 1
ATOM 845 O O . ILE A 1 108 ? 0.3 -25.797 -7.957 1 97.19 108 ILE A O 1
ATOM 849 N N . THR A 1 109 ? -0.29 -25.5 -5.793 1 97.88 109 THR A N 1
ATOM 850 C CA . THR A 1 109 ? -1.117 -26.703 -5.758 1 97.88 109 THR A CA 1
ATOM 851 C C . THR A 1 109 ? -2.521 -26.406 -6.277 1 97.88 109 THR A C 1
ATOM 853 O O . THR A 1 109 ? -2.844 -25.25 -6.59 1 97.88 109 THR A O 1
ATOM 856 N N . GLY A 1 110 ? -3.361 -27.5 -6.406 1 97 110 GLY A N 1
ATOM 857 C CA . GLY A 1 110 ? -4.766 -27.328 -6.738 1 97 110 GLY A CA 1
ATOM 858 C C . GLY A 1 110 ? -5.5 -26.438 -5.746 1 97 110 GLY A C 1
ATOM 859 O O . GLY A 1 110 ? -6.27 -25.562 -6.141 1 97 110 GLY A O 1
ATOM 860 N N . ARG A 1 111 ? -5.211 -26.641 -4.492 1 97.25 111 ARG A N 1
ATOM 861 C CA . ARG A 1 111 ? -5.812 -25.828 -3.443 1 97.25 111 ARG A CA 1
ATOM 862 C C . ARG A 1 111 ? -5.379 -24.375 -3.572 1 97.25 111 ARG A C 1
ATOM 864 O O . ARG A 1 111 ? -6.207 -23.453 -3.48 1 97.25 111 ARG A O 1
ATOM 871 N N . GLY A 1 112 ? -4.102 -24.156 -3.738 1 97.94 112 GLY A N 1
ATOM 872 C CA . GLY A 1 112 ? -3.576 -22.812 -3.922 1 97.94 112 GLY A CA 1
ATOM 873 C C . GLY A 1 112 ? -4.184 -22.094 -5.109 1 97.94 112 GLY A C 1
ATOM 874 O O . GLY A 1 112 ? -4.496 -20.906 -5.027 1 97.94 112 GLY A O 1
ATOM 875 N N . ALA A 1 113 ? -4.379 -22.859 -6.176 1 96.56 113 ALA A N 1
ATOM 876 C CA . ALA A 1 113 ? -4.938 -22.281 -7.398 1 96.56 113 ALA A CA 1
ATOM 877 C C . ALA A 1 113 ? -6.391 -21.875 -7.199 1 96.56 113 ALA A C 1
ATOM 879 O O . ALA A 1 113 ? -6.828 -20.844 -7.719 1 96.56 113 ALA A O 1
ATOM 880 N N . GLU A 1 114 ? -7.078 -22.656 -6.516 1 96.62 114 GLU A N 1
ATOM 881 C CA . GLU A 1 114 ? -8.477 -22.359 -6.238 1 96.62 114 GLU A CA 1
ATOM 882 C C . GLU A 1 114 ? -8.609 -21.094 -5.387 1 96.62 114 GLU A C 1
ATOM 884 O O . GLU A 1 114 ? -9.406 -20.219 -5.699 1 96.62 114 GLU A O 1
ATOM 889 N N . LEU A 1 115 ? -7.84 -20.984 -4.367 1 97.06 115 LEU A N 1
ATOM 890 C CA . LEU A 1 115 ? -7.883 -19.812 -3.494 1 97.06 115 LEU A CA 1
ATOM 891 C C . LEU A 1 115 ? -7.414 -18.562 -4.234 1 97.06 115 LEU A C 1
ATOM 893 O O . LEU A 1 115 ? -8 -17.484 -4.078 1 97.06 115 LEU A O 1
ATOM 897 N N . LEU A 1 116 ? -6.395 -18.766 -5.004 1 97 116 LEU A N 1
ATOM 898 C CA . LEU A 1 116 ? -5.883 -17.656 -5.797 1 97 116 LEU A CA 1
ATOM 899 C C . LEU A 1 116 ? -6.961 -17.109 -6.734 1 97 116 LEU A C 1
ATOM 901 O O . LEU A 1 116 ? -7.176 -15.906 -6.809 1 97 116 LEU A O 1
ATOM 905 N N . SER A 1 117 ? -7.605 -18.016 -7.43 1 95.19 117 SER A N 1
ATOM 906 C CA . SER A 1 117 ? -8.648 -17.625 -8.367 1 95.19 117 SER A CA 1
ATOM 907 C C . SER A 1 117 ? -9.758 -16.844 -7.656 1 95.19 117 SER A C 1
ATOM 909 O O . SER A 1 117 ? -10.227 -15.828 -8.156 1 95.19 117 SER A O 1
ATOM 911 N N . GLN A 1 118 ? -10.133 -17.297 -6.508 1 95.88 118 GLN A N 1
ATOM 912 C CA . GLN A 1 118 ? -11.164 -16.641 -5.711 1 95.88 118 GLN A CA 1
ATOM 913 C C . GLN A 1 118 ? -10.727 -15.242 -5.293 1 95.88 118 GLN A C 1
ATOM 915 O O . GLN A 1 118 ? -11.492 -14.281 -5.414 1 95.88 118 GLN A O 1
ATOM 920 N N . LEU A 1 119 ? -9.586 -15.141 -4.848 1 97 119 LEU A N 1
ATOM 921 C CA . LEU A 1 119 ? -9.086 -13.867 -4.336 1 97 119 LEU A CA 1
ATOM 922 C C . LEU A 1 119 ? -8.844 -12.883 -5.473 1 97 119 LEU A C 1
ATOM 924 O O . LEU A 1 119 ? -9.078 -11.688 -5.324 1 97 119 LEU A O 1
ATOM 928 N N . VAL A 1 120 ? -8.383 -13.422 -6.602 1 95.19 120 VAL A N 1
ATOM 929 C CA . VAL A 1 120 ? -8.203 -12.562 -7.766 1 95.19 120 VAL A CA 1
ATOM 930 C C . VAL A 1 120 ? -9.547 -11.953 -8.172 1 95.19 120 VAL A C 1
ATOM 932 O O . VAL A 1 120 ? -9.641 -10.742 -8.406 1 95.19 120 VAL A O 1
ATOM 935 N N . ALA A 1 121 ? -10.539 -12.773 -8.195 1 94.25 121 ALA A N 1
ATOM 936 C CA . ALA A 1 121 ? -11.867 -12.289 -8.57 1 94.25 121 ALA A CA 1
ATOM 937 C C . ALA A 1 121 ? -12.352 -11.203 -7.609 1 94.25 121 ALA A C 1
ATOM 939 O O . ALA A 1 121 ? -12.875 -10.172 -8.039 1 94.25 121 ALA A O 1
ATOM 940 N N . GLN A 1 122 ? -12.148 -11.375 -6.352 1 95.94 122 GLN A N 1
ATOM 941 C CA . GLN A 1 122 ? -12.562 -10.398 -5.348 1 95.94 122 GLN A CA 1
ATOM 942 C C . GLN A 1 122 ? -11.773 -9.102 -5.488 1 95.94 122 GLN A C 1
ATOM 944 O O . GLN A 1 122 ? -12.328 -8.008 -5.375 1 95.94 122 GLN A O 1
ATOM 949 N N . HIS A 1 123 ? -10.484 -9.258 -5.734 1 96.12 123 HIS A N 1
ATOM 950 C CA . HIS A 1 123 ? -9.625 -8.086 -5.844 1 96.12 123 HIS A CA 1
ATOM 951 C C . HIS A 1 123 ? -9.938 -7.285 -7.102 1 96.12 123 HIS A C 1
ATOM 953 O O . HIS A 1 123 ? -9.859 -6.055 -7.102 1 96.12 123 HIS A O 1
ATOM 959 N N . LEU A 1 124 ? -10.305 -8.008 -8.125 1 93.44 124 LEU A N 1
ATOM 960 C CA . LEU A 1 124 ? -10.672 -7.312 -9.352 1 93.44 124 LEU A CA 1
ATOM 961 C C . LEU A 1 124 ? -11.938 -6.488 -9.156 1 93.44 124 LEU A C 1
ATOM 963 O O . LEU A 1 124 ? -12.047 -5.375 -9.672 1 93.44 124 LEU A O 1
ATOM 967 N N . ILE A 1 125 ? -12.836 -6.98 -8.375 1 93.75 125 ILE A N 1
ATOM 968 C CA . ILE A 1 125 ? -14.047 -6.238 -8.047 1 93.75 125 ILE A CA 1
ATOM 969 C C . ILE A 1 125 ? -13.688 -4.977 -7.266 1 93.75 125 ILE A C 1
ATOM 971 O O . ILE A 1 125 ? -14.203 -3.893 -7.551 1 93.75 125 ILE A O 1
ATOM 975 N N . GLU A 1 126 ? -12.797 -5.137 -6.34 1 94.81 126 GLU A N 1
ATOM 976 C CA . GLU A 1 126 ? -12.367 -4.012 -5.52 1 94.81 126 GLU A CA 1
ATOM 977 C C . GLU A 1 126 ? -11.648 -2.959 -6.355 1 94.81 126 GLU A C 1
ATOM 979 O O . GLU A 1 126 ? -11.891 -1.761 -6.203 1 94.81 126 GLU A O 1
ATOM 984 N N . VAL A 1 127 ? -10.797 -3.406 -7.23 1 94.25 127 VAL A N 1
ATOM 985 C CA . VAL A 1 127 ? -10.031 -2.5 -8.086 1 94.25 127 VAL A CA 1
ATOM 986 C C . VAL A 1 127 ? -10.977 -1.767 -9.031 1 94.25 127 VAL A C 1
ATOM 988 O O . VAL A 1 127 ? -10.781 -0.583 -9.32 1 94.25 127 VAL A O 1
ATOM 991 N N . GLU A 1 128 ? -11.93 -2.457 -9.508 1 91.19 128 GLU A N 1
ATOM 992 C CA . GLU A 1 128 ? -12.906 -1.814 -10.383 1 91.19 128 GLU A CA 1
ATOM 993 C C . GLU A 1 128 ? -13.672 -0.72 -9.641 1 91.19 128 GLU A C 1
ATOM 995 O O . GLU A 1 128 ? -13.969 0.329 -10.211 1 91.19 128 GLU A O 1
ATOM 1000 N N . ALA A 1 129 ? -13.961 -0.978 -8.422 1 92.12 129 ALA A N 1
ATOM 1001 C CA . ALA A 1 129 ? -14.734 -0.04 -7.621 1 92.12 129 ALA A CA 1
ATOM 1002 C C . ALA A 1 129 ? -13.891 1.156 -7.195 1 92.12 129 ALA A C 1
ATOM 1004 O O . ALA A 1 129 ? -14.336 2.303 -7.285 1 92.12 129 ALA A O 1
ATOM 1005 N N . GLU A 1 130 ? -12.625 0.934 -6.781 1 92.5 130 GLU A N 1
ATOM 1006 C CA . GLU A 1 130 ? -11.82 1.969 -6.145 1 92.5 130 GLU A CA 1
ATOM 1007 C C . GLU A 1 130 ? -10.742 2.484 -7.094 1 92.5 130 GLU A C 1
ATOM 1009 O O . GLU A 1 130 ? -10.164 3.553 -6.867 1 92.5 130 GLU A O 1
ATOM 1014 N N . GLY A 1 131 ? -10.43 1.748 -8.109 1 91.62 131 GLY A N 1
ATOM 1015 C CA . GLY A 1 131 ? -9.312 1.995 -9.008 1 91.62 131 GLY A CA 1
ATOM 1016 C C . GLY A 1 131 ? -9.391 3.342 -9.695 1 91.62 131 GLY A C 1
ATOM 1017 O O . GLY A 1 131 ? -8.391 4.07 -9.766 1 91.62 131 GLY A O 1
ATOM 1018 N N . PRO A 1 132 ? -10.555 3.697 -10.188 1 92.12 132 PRO A N 1
ATOM 1019 C CA . PRO A 1 132 ? -10.656 4.977 -10.898 1 92.12 132 PRO A CA 1
ATOM 1020 C C . PRO A 1 132 ? -10.227 6.164 -10.031 1 92.12 132 PRO A C 1
ATOM 1022 O O . PRO A 1 132 ? -9.539 7.062 -10.516 1 92.12 132 PRO A O 1
ATOM 1025 N N . GLU A 1 133 ? -10.609 6.156 -8.805 1 92.19 133 GLU A N 1
ATOM 1026 C CA . GLU A 1 133 ? -10.211 7.246 -7.926 1 92.19 133 GLU A CA 1
ATOM 1027 C C . GLU A 1 133 ? -8.711 7.203 -7.637 1 92.19 133 GLU A C 1
ATOM 1029 O O . GLU A 1 133 ? -8.07 8.25 -7.508 1 92.19 133 GLU A O 1
ATOM 1034 N N . LEU A 1 134 ? -8.195 6.066 -7.535 1 91.81 134 LEU A N 1
ATOM 1035 C CA . LEU A 1 134 ? -6.762 5.91 -7.336 1 91.81 134 LEU A CA 1
ATOM 1036 C C . LEU A 1 134 ? -5.984 6.43 -8.547 1 91.81 134 LEU A C 1
ATOM 1038 O O . LEU A 1 134 ? -4.988 7.141 -8.391 1 91.81 134 LEU A O 1
ATOM 1042 N N . VAL A 1 135 ? -6.48 6.125 -9.664 1 91.94 135 VAL A N 1
ATOM 1043 C CA . VAL A 1 135 ? -5.855 6.594 -10.898 1 91.9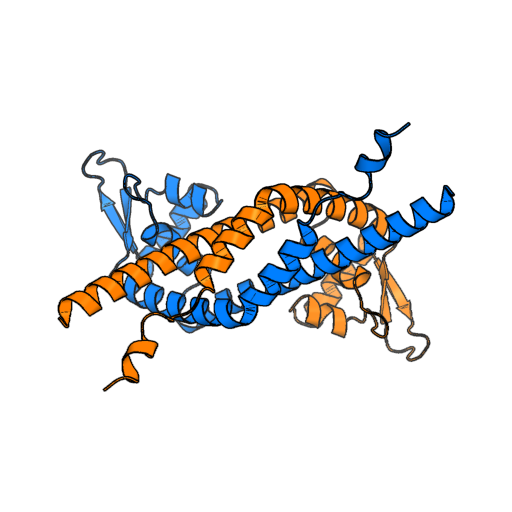4 135 VAL A CA 1
ATOM 1044 C C . VAL A 1 135 ? -5.922 8.117 -10.953 1 91.94 135 VAL A C 1
ATOM 1046 O O . VAL A 1 135 ? -4.918 8.781 -11.25 1 91.94 135 VAL A O 1
ATOM 1049 N N . ARG A 1 136 ? -7.027 8.641 -10.641 1 91.19 136 ARG A N 1
ATOM 1050 C CA . ARG A 1 136 ? -7.207 10.086 -10.688 1 91.19 136 ARG A CA 1
ATOM 1051 C C . ARG A 1 136 ? -6.262 10.789 -9.727 1 91.19 136 ARG A C 1
ATOM 1053 O O . ARG A 1 136 ? -5.609 11.773 -10.094 1 91.19 136 ARG A O 1
ATOM 1060 N N . THR A 1 137 ? -6.188 10.312 -8.539 1 90.38 137 THR A N 1
ATOM 1061 C CA . THR A 1 137 ? -5.328 10.906 -7.523 1 90.38 137 THR A CA 1
ATOM 1062 C C . THR A 1 137 ? -3.863 10.828 -7.938 1 90.38 137 THR A C 1
ATOM 1064 O O . THR A 1 137 ? -3.115 11.797 -7.793 1 90.38 137 THR A O 1
ATOM 1067 N N . LEU A 1 138 ? -3.486 9.742 -8.492 1 90.94 138 LEU A N 1
ATOM 1068 C CA . LEU A 1 138 ? -2.109 9.555 -8.938 1 90.94 138 LEU A CA 1
ATOM 1069 C C . LEU A 1 138 ? -1.789 10.461 -10.117 1 90.94 138 LEU A C 1
ATOM 1071 O O . LEU A 1 138 ? -0.688 11.016 -10.203 1 90.94 138 LEU A O 1
ATOM 1075 N N . GLN A 1 139 ? -2.713 10.586 -10.938 1 90.31 139 GLN A N 1
ATOM 1076 C CA . GLN A 1 139 ? -2.506 11.453 -12.094 1 90.31 139 GLN A CA 1
ATOM 1077 C C . GLN A 1 139 ? -2.328 12.906 -11.672 1 90.31 139 GLN A C 1
ATOM 1079 O O . GLN A 1 139 ? -1.511 13.633 -12.242 1 90.31 139 GLN A O 1
ATOM 1084 N N . ARG A 1 140 ? -3.047 13.312 -10.703 1 88.62 140 ARG A N 1
ATOM 1085 C CA . ARG A 1 140 ? -2.908 14.664 -10.172 1 88.62 140 ARG A CA 1
ATOM 1086 C C . ARG A 1 140 ? -1.538 14.867 -9.539 1 88.62 140 ARG A C 1
ATOM 1088 O O . ARG A 1 140 ? -0.98 15.969 -9.586 1 88.62 140 ARG A O 1
ATOM 1095 N N . LEU A 1 141 ? -1.001 13.828 -9.008 1 90.31 141 LEU A N 1
ATOM 1096 C CA . LEU A 1 141 ? 0.299 13.898 -8.352 1 90.31 141 LEU A CA 1
ATOM 1097 C C . LEU A 1 141 ? 1.426 13.938 -9.375 1 90.31 141 LEU A C 1
ATOM 1099 O O . LEU A 1 141 ? 2.436 14.617 -9.172 1 90.31 141 LEU A O 1
ATOM 1103 N N . ILE A 1 142 ? 1.293 13.125 -10.445 1 87.12 142 ILE A N 1
ATOM 1104 C CA . ILE A 1 142 ? 2.322 13.023 -11.469 1 87.12 142 ILE A CA 1
ATOM 1105 C C . ILE A 1 142 ? 2.322 14.289 -12.328 1 87.12 142 ILE A C 1
ATOM 1107 O O . ILE A 1 142 ? 3.361 14.68 -12.859 1 87.12 142 ILE A O 1
ATOM 1111 N N . SER A 1 143 ? 1.281 14.836 -12.75 1 69.38 143 SER A N 1
ATOM 1112 C CA . SER A 1 143 ? 1.152 15.961 -13.672 1 69.38 143 SER A CA 1
ATOM 1113 C C . SER A 1 143 ? 2.062 17.109 -13.266 1 69.38 143 SER A C 1
ATOM 1115 O O . SER A 1 143 ? 2.137 17.469 -12.086 1 69.38 143 SER A O 1
ATOM 1117 N N . ALA A 1 144 ? 3.451 17.141 -13.891 1 53.75 144 ALA A N 1
ATOM 1118 C CA . ALA A 1 144 ? 4.543 18.094 -14.008 1 53.75 144 ALA A CA 1
ATOM 1119 C C . ALA A 1 144 ? 4.113 19.484 -13.508 1 53.75 144 ALA A C 1
ATOM 1121 O O . ALA A 1 144 ? 2.928 19.812 -13.531 1 53.75 144 ALA A O 1
ATOM 1122 N N . ARG A 1 145 ? 5.23 20.344 -13.109 1 48 145 ARG A N 1
ATOM 1123 C CA . ARG A 1 145 ? 5.871 21.656 -13.055 1 48 145 ARG A CA 1
ATOM 1124 C C . ARG A 1 145 ? 5.473 22.5 -14.25 1 48 145 ARG A C 1
ATOM 1126 O O . ARG A 1 145 ? 6.203 23.422 -14.641 1 48 145 ARG A O 1
ATOM 1133 N N . ALA A 1 146 ? 4.75 22.031 -15.203 1 41.75 146 ALA A N 1
ATOM 1134 C CA . ALA A 1 146 ? 4.93 22.906 -16.359 1 41.75 146 ALA A CA 1
ATOM 1135 C C . ALA A 1 146 ? 4.902 24.375 -15.938 1 41.75 146 ALA A C 1
ATOM 1137 O O . ALA A 1 146 ? 5.09 25.266 -16.766 1 41.75 146 ALA A O 1
ATOM 1138 N N . ALA A 1 147 ? 4.277 24.719 -14.852 1 38.75 147 ALA A N 1
ATOM 1139 C CA . ALA A 1 147 ? 4.18 26.172 -14.953 1 38.75 147 ALA A CA 1
ATOM 1140 C C . ALA A 1 147 ? 5.555 26.828 -14.859 1 38.75 147 ALA A C 1
ATOM 1142 O O . ALA A 1 147 ? 5.711 28.016 -15.148 1 38.75 147 ALA A O 1
ATOM 1143 N N . THR A 1 148 ? 6.535 26.281 -14.094 1 36.38 148 THR A N 1
ATOM 1144 C CA . THR A 1 148 ? 7.594 27.25 -13.844 1 36.38 148 THR A CA 1
ATOM 1145 C C . THR A 1 148 ? 8.453 27.438 -15.094 1 36.38 148 THR A C 1
ATOM 1147 O O . THR A 1 148 ? 9.117 28.469 -15.242 1 36.38 148 THR A O 1
ATOM 1150 N N . THR A 1 149 ? 8.883 26.344 -15.75 1 37.22 149 THR A N 1
ATOM 1151 C CA . THR A 1 149 ? 10.078 26.625 -16.531 1 37.22 149 THR A CA 1
ATOM 1152 C C . THR A 1 149 ? 9.727 27.469 -17.766 1 37.22 149 THR A C 1
ATOM 1154 O O . THR A 1 149 ? 10.594 27.75 -18.594 1 37.22 149 THR A O 1
ATOM 1157 N N . ARG A 1 150 ? 8.531 27.312 -18.25 1 39.38 150 ARG A N 1
ATOM 1158 C CA . ARG A 1 150 ? 8.57 27.953 -19.562 1 39.38 150 ARG A CA 1
ATOM 1159 C C . ARG A 1 150 ? 8.836 29.438 -19.453 1 39.38 150 ARG A C 1
ATOM 1161 O O . ARG A 1 150 ? 8.781 30.172 -20.438 1 39.38 150 ARG A O 1
ATOM 1168 N N . LYS A 1 151 ? 8.852 29.906 -18.234 1 37.91 151 LYS A N 1
ATOM 1169 C CA . LYS A 1 151 ? 8.93 31.359 -18.391 1 37.91 151 LYS A CA 1
ATOM 1170 C C . LYS A 1 151 ? 10.328 31.781 -18.859 1 37.91 151 LYS A C 1
ATOM 1172 O O . LYS A 1 151 ? 10.641 32.969 -18.891 1 37.91 151 LYS A O 1
ATOM 1177 N N . GLY A 1 152 ? 11.336 30.734 -18.797 1 35.28 152 GLY A N 1
ATOM 1178 C CA . GLY A 1 152 ? 12.617 31.391 -19.031 1 35.28 152 GLY A CA 1
ATOM 1179 C C . GLY A 1 152 ? 12.766 31.906 -20.453 1 35.28 152 GLY A C 1
ATOM 1180 O O . GLY A 1 152 ? 13.797 32.5 -20.797 1 35.28 152 GLY A O 1
ATOM 1181 N N . GLY A 1 153 ? 12.227 31.141 -21.422 1 34.12 153 GLY A N 1
ATOM 1182 C CA . GLY A 1 153 ? 12.93 31.422 -22.656 1 34.12 153 GLY A CA 1
ATOM 1183 C C . GLY A 1 153 ? 12.711 32.844 -23.141 1 34.12 153 GLY A C 1
ATOM 1184 O O . GLY A 1 153 ? 13.305 33.25 -24.141 1 34.12 153 GLY A O 1
ATOM 1185 N N . GLU A 1 154 ? 11.469 33.375 -23.031 1 34.91 154 GLU A N 1
ATOM 1186 C CA . GLU A 1 154 ? 11.32 34.438 -24.016 1 34.91 154 GLU A CA 1
ATOM 1187 C C . GLU A 1 154 ? 11.961 35.719 -23.531 1 34.91 154 GLU A C 1
ATOM 1189 O O . GLU A 1 154 ? 11.875 36.75 -24.203 1 34.91 154 GLU A O 1
ATOM 1194 N N . ARG A 1 155 ? 12.992 35.812 -22.469 1 28.41 155 ARG A N 1
ATOM 1195 C CA . ARG A 1 155 ? 13.586 37.125 -22.609 1 28.41 155 ARG A CA 1
ATOM 1196 C C . ARG A 1 155 ? 14.547 37.188 -23.797 1 28.41 155 ARG A C 1
ATOM 1198 O O . ARG A 1 155 ? 15.25 36.219 -24.062 1 28.41 155 ARG A O 1
ATOM 1205 N N . MET B 1 1 ? -16.844 -24.453 -30.016 1 58.12 1 MET B N 1
ATOM 1206 C CA . MET B 1 1 ? -17.094 -23.047 -29.688 1 58.12 1 MET B CA 1
ATOM 1207 C C . MET B 1 1 ? -16.984 -22.812 -28.188 1 58.12 1 MET B C 1
ATOM 1209 O O . MET B 1 1 ? -16.375 -21.844 -27.75 1 58.12 1 MET B O 1
ATOM 1213 N N . ALA B 1 2 ? -17.453 -23.766 -27.359 1 67.62 2 ALA B N 1
ATOM 1214 C CA . ALA B 1 2 ? -17.438 -23.703 -25.906 1 67.62 2 ALA B CA 1
ATOM 1215 C C . ALA B 1 2 ? -16.016 -23.828 -25.375 1 67.62 2 ALA B C 1
ATOM 1217 O O . ALA B 1 2 ? -15.641 -23.141 -24.406 1 67.62 2 ALA B O 1
ATOM 1218 N N . THR B 1 3 ? -15.195 -24.484 -26.109 1 72.31 3 THR B N 1
ATOM 1219 C CA . THR B 1 3 ? -13.812 -24.688 -25.703 1 72.31 3 THR B CA 1
ATOM 1220 C C . THR B 1 3 ? -12.992 -23.422 -25.891 1 72.31 3 THR B C 1
ATOM 1222 O O . THR B 1 3 ? -12.172 -23.078 -25.031 1 72.31 3 THR B O 1
ATOM 1225 N N . ALA B 1 4 ? -13.32 -22.781 -26.969 1 68.31 4 ALA B N 1
ATOM 1226 C CA . ALA B 1 4 ? -12.602 -21.547 -27.266 1 68.31 4 ALA B CA 1
ATOM 1227 C C . ALA B 1 4 ? -12.93 -20.469 -26.25 1 68.31 4 ALA B C 1
ATOM 1229 O O . ALA B 1 4 ? -12.047 -19.719 -25.828 1 68.31 4 ALA B O 1
ATOM 1230 N N . LYS B 1 5 ? -14.125 -20.328 -25.906 1 62.88 5 LYS B N 1
ATOM 1231 C CA . LYS B 1 5 ? -14.562 -19.359 -24.906 1 62.88 5 LYS B CA 1
ATOM 1232 C C . LYS B 1 5 ? -13.914 -19.625 -23.562 1 62.88 5 LYS B C 1
ATOM 1234 O O . LYS B 1 5 ? -13.5 -18.688 -22.859 1 62.88 5 LYS B O 1
ATOM 1239 N N . LYS B 1 6 ? -13.805 -20.891 -23.25 1 66.88 6 LYS B N 1
ATOM 1240 C CA . LYS B 1 6 ? -13.172 -21.297 -21.984 1 66.88 6 LYS B CA 1
ATOM 1241 C C . LYS B 1 6 ? -11.68 -21 -22 1 66.88 6 LYS B C 1
ATOM 1243 O O . LYS B 1 6 ? -11.117 -20.578 -21 1 66.88 6 LYS B O 1
ATOM 1248 N N . GLN B 1 7 ? -11.047 -21.219 -23.047 1 68.62 7 GLN B N 1
ATOM 1249 C CA . GLN B 1 7 ? -9.625 -20.938 -23.203 1 68.62 7 GLN B CA 1
ATOM 1250 C C . GLN B 1 7 ? -9.352 -19.438 -23.109 1 68.62 7 GLN B C 1
ATOM 1252 O O . GLN B 1 7 ? -8.375 -19.016 -22.484 1 68.62 7 GLN B O 1
ATOM 1257 N N . ARG B 1 8 ? -10.203 -18.641 -23.781 1 63.75 8 ARG B N 1
ATOM 1258 C CA . ARG B 1 8 ? -10.062 -17.188 -23.719 1 63.75 8 ARG B CA 1
ATOM 1259 C C . ARG B 1 8 ? -10.289 -16.672 -22.312 1 63.75 8 ARG B C 1
ATOM 1261 O O . ARG B 1 8 ? -9.562 -15.789 -21.844 1 63.75 8 ARG B O 1
ATOM 1268 N N . ALA B 1 9 ? -11.273 -17.25 -21.75 1 64.94 9 ALA B N 1
ATOM 1269 C CA . ALA B 1 9 ? -11.562 -16.859 -20.359 1 64.94 9 ALA B CA 1
ATOM 1270 C C . ALA B 1 9 ? -10.391 -17.203 -19.453 1 64.94 9 ALA B C 1
ATOM 1272 O O . ALA B 1 9 ? -10.07 -16.438 -18.531 1 64.94 9 ALA B O 1
ATOM 1273 N N . ALA B 1 10 ? -9.836 -18.266 -19.703 1 68.75 10 ALA B N 1
ATOM 1274 C CA . ALA B 1 10 ? -8.688 -18.688 -18.906 1 68.75 10 ALA B CA 1
ATOM 1275 C C . ALA B 1 10 ? -7.488 -17.766 -19.125 1 68.75 10 ALA B C 1
ATOM 1277 O O . ALA B 1 10 ? -6.77 -17.438 -18.188 1 68.75 10 ALA B O 1
ATOM 1278 N N . VAL B 1 11 ? -7.316 -17.375 -20.281 1 62.34 11 VAL B N 1
ATOM 1279 C CA . VAL B 1 11 ? -6.207 -16.484 -20.625 1 62.34 11 VAL B CA 1
ATOM 1280 C C . VAL B 1 11 ? -6.422 -15.117 -19.984 1 62.34 11 VAL B C 1
ATOM 1282 O O . VAL B 1 11 ? -5.5 -14.547 -19.406 1 62.34 11 VAL B O 1
ATOM 1285 N N . VAL B 1 12 ? -7.617 -14.625 -20.109 1 61.78 12 VAL B N 1
ATOM 1286 C CA . VAL B 1 12 ? -7.961 -13.328 -19.547 1 61.78 12 VAL B CA 1
ATOM 1287 C C . VAL B 1 12 ? -7.766 -13.352 -18.031 1 61.78 12 VAL B C 1
ATOM 1289 O O . VAL B 1 12 ? -7.223 -12.406 -17.453 1 61.78 12 VAL B O 1
ATOM 1292 N N . ALA B 1 13 ? -8.188 -14.461 -17.609 1 70.62 13 ALA B N 1
ATOM 1293 C CA . ALA B 1 13 ? -8.031 -14.594 -16.156 1 70.62 13 ALA B CA 1
ATOM 1294 C C . ALA B 1 13 ? -6.555 -14.594 -15.773 1 70.62 13 ALA B C 1
ATOM 1296 O O . ALA B 1 13 ? -6.168 -13.969 -14.773 1 70.62 13 ALA B O 1
ATOM 1297 N N . THR B 1 14 ? -5.84 -15.125 -16.703 1 76.56 14 THR B N 1
ATOM 1298 C CA . THR B 1 14 ? -4.41 -15.195 -16.422 1 76.56 14 THR B CA 1
ATOM 1299 C C . THR B 1 14 ? -3.758 -13.828 -16.578 1 76.56 14 THR B C 1
ATOM 1301 O O . THR B 1 14 ? -2.918 -13.438 -15.766 1 76.56 14 THR B O 1
ATOM 1304 N N . GLU B 1 15 ? -4.238 -13.094 -17.547 1 83.81 15 GLU B N 1
ATOM 1305 C CA . GLU B 1 15 ? -3.682 -11.766 -17.766 1 83.81 15 GLU B CA 1
ATOM 1306 C C . GLU B 1 15 ? -4.031 -10.828 -16.625 1 83.81 15 GLU B C 1
ATOM 1308 O O . GLU B 1 15 ? -3.197 -10.023 -16.188 1 83.81 15 GLU B O 1
ATOM 1313 N N . LYS B 1 16 ? -5.207 -10.953 -16.188 1 90.06 16 LYS B N 1
ATOM 1314 C CA . LYS B 1 16 ? -5.625 -10.102 -15.078 1 90.06 16 LYS B CA 1
ATOM 1315 C C . LYS B 1 16 ? -4.867 -10.445 -13.797 1 90.06 16 LYS B C 1
ATOM 1317 O O . LYS B 1 16 ? -4.551 -9.555 -13.008 1 90.06 16 LYS B O 1
ATOM 1322 N N . LEU B 1 17 ? -4.578 -11.656 -13.719 1 92.12 17 LEU B N 1
ATOM 1323 C CA . LEU B 1 17 ? -3.785 -12.094 -12.57 1 92.12 17 LEU B CA 1
ATOM 1324 C C . LEU B 1 17 ? -2.385 -11.492 -12.625 1 92.12 17 LEU B C 1
ATOM 1326 O O . LEU B 1 17 ? -1.882 -11 -11.609 1 92.12 17 LEU B O 1
ATOM 1330 N N . VAL B 1 18 ? -1.799 -11.477 -13.75 1 92.31 18 VAL B N 1
ATOM 1331 C CA . VAL B 1 18 ? -0.448 -10.945 -13.922 1 92.31 18 VAL B CA 1
ATOM 1332 C C . VAL B 1 18 ? -0.439 -9.445 -13.648 1 92.31 18 VAL B C 1
ATOM 1334 O O . VAL B 1 18 ? 0.457 -8.938 -12.977 1 92.31 18 VAL B O 1
ATOM 1337 N N . GLU B 1 19 ? -1.439 -8.805 -14.125 1 92.31 19 GLU B N 1
ATOM 1338 C CA . GLU B 1 19 ? -1.542 -7.363 -13.898 1 92.31 19 GLU B CA 1
ATOM 1339 C C . GLU B 1 19 ? -1.761 -7.051 -12.422 1 92.31 19 GLU B C 1
ATOM 1341 O O . GLU B 1 19 ? -1.218 -6.074 -11.898 1 92.31 19 GLU B O 1
ATOM 1346 N N . LEU B 1 20 ? -2.559 -7.84 -11.844 1 94.38 20 LEU B N 1
ATOM 1347 C CA . LEU B 1 20 ? -2.816 -7.656 -10.422 1 94.38 20 LEU B CA 1
ATOM 1348 C C . LEU B 1 20 ? -1.55 -7.887 -9.602 1 94.38 20 LEU B C 1
ATOM 1350 O O . LEU B 1 20 ? -1.261 -7.129 -8.672 1 94.38 20 LEU B O 1
ATOM 1354 N N . ALA B 1 21 ? -0.817 -8.891 -9.977 1 93.75 21 ALA B N 1
ATOM 1355 C CA . ALA B 1 21 ? 0.453 -9.172 -9.312 1 93.75 21 ALA B CA 1
ATOM 1356 C C . ALA B 1 21 ? 1.433 -8.016 -9.492 1 93.75 21 ALA B C 1
ATOM 1358 O O . ALA B 1 21 ? 2.135 -7.633 -8.555 1 93.75 21 ALA B O 1
ATOM 1359 N N . GLU B 1 22 ? 1.448 -7.488 -10.641 1 92.62 22 GLU B N 1
ATOM 1360 C CA . GLU B 1 22 ? 2.334 -6.359 -10.914 1 92.62 22 GLU B CA 1
ATOM 1361 C C . GLU B 1 22 ? 1.919 -5.125 -10.117 1 92.62 22 GLU B C 1
ATOM 1363 O O . GLU B 1 22 ? 2.77 -4.398 -9.602 1 92.62 22 GLU B O 1
ATOM 1368 N N . PHE B 1 23 ? 0.68 -4.898 -10.086 1 92.75 23 PHE B N 1
ATOM 1369 C CA . PHE B 1 23 ? 0.153 -3.791 -9.297 1 92.75 23 PHE B CA 1
ATOM 1370 C C . PHE B 1 23 ? 0.559 -3.926 -7.836 1 92.75 23 PHE B C 1
ATOM 1372 O O . PHE B 1 23 ? 1.043 -2.967 -7.227 1 92.75 23 PHE B O 1
ATOM 1379 N N . ARG B 1 24 ? 0.404 -5.055 -7.301 1 93.31 24 ARG B N 1
ATOM 1380 C CA . ARG B 1 24 ? 0.756 -5.32 -5.906 1 93.31 24 ARG B CA 1
ATOM 1381 C C . ARG B 1 24 ? 2.252 -5.133 -5.676 1 93.31 24 ARG B C 1
ATOM 1383 O O . ARG B 1 24 ? 2.664 -4.621 -4.633 1 93.31 24 ARG B O 1
ATOM 1390 N N . TYR B 1 25 ? 3 -5.59 -6.609 1 93 25 TYR B N 1
ATOM 1391 C CA . TYR B 1 25 ? 4.445 -5.43 -6.527 1 93 25 TYR B CA 1
ATOM 1392 C C . TYR B 1 25 ? 4.828 -3.955 -6.465 1 93 25 TYR B C 1
ATOM 1394 O O . TYR B 1 25 ? 5.641 -3.553 -5.629 1 93 25 TYR B O 1
ATOM 1402 N N . ARG B 1 26 ? 4.25 -3.16 -7.23 1 92.69 26 ARG B N 1
ATOM 1403 C CA . ARG B 1 26 ? 4.559 -1.733 -7.281 1 92.69 26 ARG B CA 1
ATOM 1404 C C . ARG B 1 26 ? 4.082 -1.023 -6.02 1 92.69 26 ARG B C 1
ATOM 1406 O O . ARG B 1 26 ? 4.727 -0.081 -5.551 1 92.69 26 ARG B O 1
ATOM 1413 N N . LEU B 1 27 ? 2.959 -1.474 -5.492 1 92.88 27 LEU B N 1
ATOM 1414 C CA . LEU B 1 27 ? 2.492 -0.936 -4.219 1 92.88 27 LEU B CA 1
ATOM 1415 C C . LEU B 1 27 ? 3.49 -1.229 -3.105 1 92.88 27 LEU B C 1
ATOM 1417 O O . LEU B 1 27 ? 3.799 -0.354 -2.293 1 92.88 27 LEU B O 1
ATOM 1421 N N . ARG B 1 28 ? 3.996 -2.393 -3.107 1 93.12 28 ARG B N 1
ATOM 1422 C CA . ARG B 1 28 ? 4.965 -2.787 -2.092 1 93.12 28 ARG B CA 1
ATOM 1423 C C . ARG B 1 28 ? 6.254 -1.979 -2.219 1 93.12 28 ARG B C 1
ATOM 1425 O O . ARG B 1 28 ? 6.848 -1.585 -1.213 1 93.12 28 ARG B O 1
ATOM 1432 N N . ARG B 1 29 ? 6.645 -1.843 -3.396 1 93.62 29 ARG B N 1
ATOM 1433 C CA . ARG B 1 29 ? 7.844 -1.049 -3.639 1 93.62 29 ARG B CA 1
ATOM 1434 C C . ARG B 1 29 ? 7.672 0.376 -3.123 1 93.62 29 ARG B C 1
ATOM 1436 O O . ARG B 1 29 ? 8.578 0.926 -2.488 1 93.62 29 ARG B O 1
ATOM 1443 N N . PHE B 1 30 ? 6.562 0.943 -3.404 1 94.25 30 PHE B N 1
ATOM 1444 C CA . PHE B 1 30 ? 6.273 2.299 -2.949 1 94.25 30 PHE B CA 1
ATOM 1445 C C . PHE B 1 30 ? 6.246 2.363 -1.427 1 94.25 30 PHE B C 1
ATOM 1447 O O . PHE B 1 30 ? 6.816 3.279 -0.828 1 94.25 30 PHE B O 1
ATOM 1454 N N . LEU B 1 31 ? 5.59 1.437 -0.83 1 94.38 31 LEU B N 1
ATOM 1455 C CA . LEU B 1 31 ? 5.484 1.427 0.625 1 94.38 31 LEU B CA 1
ATOM 1456 C C . LEU B 1 31 ? 6.844 1.196 1.27 1 94.38 31 LEU B C 1
ATOM 1458 O O . LEU B 1 31 ? 7.141 1.763 2.324 1 94.38 31 LEU B O 1
ATOM 1462 N N . SER B 1 32 ? 7.641 0.358 0.657 1 95.12 32 SER B N 1
ATOM 1463 C CA . SER B 1 32 ? 9 0.142 1.136 1 95.12 32 SER B CA 1
ATOM 1464 C C . SER B 1 32 ? 9.828 1.423 1.06 1 95.12 32 SER B C 1
ATOM 1466 O O . SER B 1 32 ? 10.531 1.771 2.008 1 95.12 32 SER B O 1
ATOM 1468 N N . PHE B 1 33 ? 9.727 2.107 -0.034 1 96.31 33 PHE B N 1
ATOM 1469 C CA . PHE B 1 33 ? 10.375 3.404 -0.173 1 96.31 33 PHE B CA 1
ATOM 1470 C C . PHE B 1 33 ? 9.93 4.355 0.931 1 96.31 33 PHE B C 1
ATOM 1472 O O . PHE B 1 33 ? 10.758 5.016 1.562 1 96.31 33 PHE B O 1
ATOM 1479 N N . SER B 1 34 ? 8.625 4.422 1.112 1 97.25 34 SER B N 1
ATOM 1480 C CA . SER B 1 34 ? 8.07 5.332 2.104 1 97.25 34 SER B CA 1
ATOM 1481 C C . SER B 1 34 ? 8.609 5.035 3.498 1 97.25 34 SER B C 1
ATOM 1483 O O . SER B 1 34 ? 8.945 5.957 4.25 1 97.25 34 SER B O 1
ATOM 1485 N N . GLU B 1 35 ? 8.688 3.805 3.783 1 96.88 35 GLU B N 1
ATOM 1486 C CA . GLU B 1 35 ? 9.234 3.385 5.074 1 96.88 35 GLU B CA 1
ATOM 1487 C C . GLU B 1 35 ? 10.703 3.781 5.211 1 96.88 35 GLU B C 1
ATOM 1489 O O . GLU B 1 35 ? 11.102 4.355 6.223 1 96.88 35 GLU B O 1
ATOM 1494 N N . THR B 1 36 ? 11.43 3.533 4.211 1 97.25 36 THR B N 1
ATOM 1495 C CA . THR B 1 36 ? 12.859 3.855 4.223 1 97.25 36 THR B CA 1
ATOM 1496 C C . THR B 1 36 ? 13.07 5.363 4.324 1 97.25 36 THR B C 1
ATOM 1498 O O . THR B 1 36 ? 13.922 5.824 5.086 1 97.25 36 THR B O 1
ATOM 1501 N N . ALA B 1 37 ? 12.297 6.102 3.564 1 97.75 37 ALA B N 1
ATOM 1502 C CA . ALA B 1 37 ? 12.406 7.555 3.566 1 97.75 37 ALA B CA 1
ATOM 1503 C C . ALA B 1 37 ? 12.086 8.125 4.945 1 97.75 37 ALA B C 1
ATOM 1505 O O . ALA B 1 37 ? 12.773 9.031 5.426 1 97.75 37 ALA B O 1
ATOM 1506 N N . SER B 1 38 ? 11.016 7.629 5.574 1 98 38 SER B N 1
ATOM 1507 C CA . SER B 1 38 ? 10.633 8.086 6.906 1 98 38 SER B CA 1
ATOM 1508 C C . SER B 1 38 ? 11.719 7.773 7.934 1 98 38 SER B C 1
ATOM 1510 O O . SER B 1 38 ? 12.102 8.641 8.719 1 98 38 SER B O 1
ATOM 1512 N N . GLU B 1 39 ? 12.258 6.582 7.859 1 97.5 39 GLU B N 1
ATOM 1513 C CA . GLU B 1 39 ? 13.289 6.16 8.805 1 97.5 39 GLU B CA 1
ATOM 1514 C C . GLU B 1 39 ? 14.562 6.98 8.633 1 97.5 39 GLU B C 1
ATOM 1516 O O . GLU B 1 39 ? 15.25 7.266 9.617 1 97.5 39 GLU B O 1
ATOM 1521 N N . ALA B 1 40 ? 14.812 7.34 7.484 1 97.69 40 ALA B N 1
ATOM 1522 C CA . ALA B 1 40 ? 16.031 8.094 7.184 1 97.69 40 ALA B CA 1
ATOM 1523 C C . ALA B 1 40 ? 16 9.469 7.855 1 97.69 40 ALA B C 1
ATOM 1525 O O . ALA B 1 40 ? 17.047 10.047 8.133 1 97.69 40 ALA B O 1
ATOM 1526 N N . VAL B 1 41 ? 14.812 9.953 8.148 1 97.06 41 VAL B N 1
ATOM 1527 C CA . VAL B 1 41 ? 14.719 11.273 8.781 1 97.06 41 VAL B CA 1
ATOM 1528 C C . VAL B 1 41 ? 14.383 11.109 10.258 1 97.06 41 VAL B C 1
ATOM 1530 O O . VAL B 1 41 ? 14.039 12.086 10.93 1 97.06 41 VAL B O 1
ATOM 1533 N N . GLY B 1 42 ? 14.312 9.898 10.766 1 96.94 42 GLY B N 1
ATOM 1534 C CA . GLY B 1 42 ? 14.273 9.648 12.195 1 96.94 42 GLY B CA 1
ATOM 1535 C C . GLY B 1 42 ? 12.867 9.398 12.719 1 96.94 42 GLY B C 1
ATOM 1536 O O . GLY B 1 42 ? 12.617 9.516 13.922 1 96.94 42 GLY B O 1
ATOM 1537 N N . ILE B 1 43 ? 11.852 9.117 11.82 1 97.62 43 ILE B N 1
ATOM 1538 C CA . ILE B 1 43 ? 10.516 8.805 12.305 1 97.62 43 ILE B CA 1
ATOM 1539 C C . ILE B 1 43 ? 10 7.547 11.602 1 97.62 43 ILE B C 1
ATOM 1541 O O . ILE B 1 43 ? 10.539 7.133 10.57 1 97.62 43 ILE B O 1
ATOM 1545 N N . SER B 1 44 ? 8.984 6.977 12.188 1 97.06 44 SER B N 1
ATOM 1546 C CA . SER B 1 44 ? 8.406 5.773 11.594 1 97.06 44 SER B CA 1
ATOM 1547 C C . SER B 1 44 ? 7.457 6.121 10.453 1 97.06 44 SER B C 1
ATOM 1549 O O . SER B 1 44 ? 7.004 7.262 10.336 1 97.06 44 SER B O 1
ATOM 1551 N N . ALA B 1 45 ? 7.145 5.125 9.711 1 95.75 45 ALA B N 1
ATOM 1552 C CA . ALA B 1 45 ? 6.188 5.301 8.625 1 95.75 45 ALA B CA 1
ATOM 1553 C C . ALA B 1 45 ? 4.816 5.703 9.156 1 95.75 45 ALA B C 1
ATOM 1555 O O . ALA B 1 45 ? 4.102 6.48 8.523 1 95.75 45 ALA B O 1
ATOM 1556 N N . GLN B 1 46 ? 4.477 5.207 10.305 1 96.56 46 GLN B N 1
ATOM 1557 C CA . GLN B 1 46 ? 3.182 5.527 10.898 1 96.56 46 GLN B CA 1
ATOM 1558 C C . GLN B 1 46 ? 3.133 6.98 11.367 1 96.56 46 GLN B C 1
ATOM 1560 O O . GLN B 1 46 ? 2.088 7.629 11.281 1 96.56 46 GLN B O 1
ATOM 1565 N N . GLN B 1 47 ? 4.215 7.395 11.859 1 97.81 47 GLN B N 1
ATOM 1566 C CA . GLN B 1 47 ? 4.289 8.797 12.273 1 97.81 47 GLN B CA 1
ATOM 1567 C C . GLN B 1 47 ? 4.199 9.727 11.062 1 97.81 47 GLN B C 1
ATOM 1569 O O . GLN B 1 47 ? 3.557 10.773 11.133 1 97.81 47 GLN B O 1
ATOM 1574 N N . TYR B 1 48 ? 4.863 9.344 10 1 97.88 48 TYR B N 1
ATOM 1575 C CA . TYR B 1 48 ? 4.734 10.109 8.773 1 97.88 48 TYR B CA 1
ATOM 1576 C C . TYR B 1 48 ? 3.285 10.148 8.305 1 97.88 48 TYR B C 1
ATOM 1578 O O . TYR B 1 48 ? 2.773 11.211 7.938 1 97.88 48 TYR B O 1
ATOM 1586 N N . GLN B 1 49 ? 2.662 9.055 8.344 1 97.19 49 GLN B N 1
ATOM 1587 C CA . GLN B 1 49 ? 1.26 8.984 7.945 1 97.19 49 GLN B CA 1
ATOM 1588 C C . GLN B 1 49 ? 0.392 9.867 8.836 1 97.19 49 GLN B C 1
ATOM 1590 O O . GLN B 1 49 ? -0.526 10.531 8.352 1 97.19 49 GLN B O 1
ATOM 1595 N N . LEU B 1 50 ? 0.643 9.828 10.039 1 97.94 50 LEU B N 1
ATOM 1596 C CA . LEU B 1 50 ? -0.086 10.68 10.977 1 97.94 50 LEU B CA 1
ATOM 1597 C C . LEU B 1 50 ? 0.059 12.148 10.602 1 97.94 50 LEU B C 1
ATOM 1599 O O . LEU B 1 50 ? -0.93 12.891 10.562 1 97.94 50 LEU B O 1
ATOM 1603 N N . LEU B 1 51 ? 1.311 12.547 10.336 1 97.88 51 LEU B N 1
ATOM 1604 C CA . LEU B 1 51 ? 1.562 13.93 9.945 1 97.88 51 LEU B CA 1
ATOM 1605 C C . LEU B 1 51 ? 0.76 14.289 8.703 1 97.88 51 LEU B C 1
ATOM 1607 O O . LEU B 1 51 ? 0.193 15.383 8.617 1 97.88 51 LEU B O 1
ATOM 1611 N N . GLN B 1 52 ? 0.731 13.406 7.773 1 96.75 52 GLN B N 1
ATOM 1612 C CA . GLN B 1 52 ? -0.027 13.641 6.551 1 96.75 52 GLN B CA 1
ATOM 1613 C C . GLN B 1 52 ? -1.513 13.82 6.848 1 96.75 52 GLN B C 1
ATOM 1615 O O . GLN B 1 52 ? -2.152 14.727 6.32 1 96.75 52 GLN B O 1
ATOM 1620 N N . VAL B 1 53 ? -2.088 12.945 7.645 1 96.62 53 VAL B N 1
ATOM 1621 C CA . VAL B 1 53 ? -3.508 12.961 7.98 1 96.62 53 VAL B CA 1
ATOM 1622 C C . VAL B 1 53 ? -3.863 14.273 8.672 1 96.62 53 VAL B C 1
ATOM 1624 O O . VAL B 1 53 ? -4.863 14.914 8.328 1 96.62 53 VAL B O 1
ATOM 1627 N N . VAL B 1 54 ? -3.035 14.695 9.594 1 96.88 54 VAL B N 1
ATOM 1628 C CA . VAL B 1 54 ? -3.303 15.906 10.352 1 96.88 54 VAL B CA 1
ATOM 1629 C C . VAL B 1 54 ? -3.17 17.125 9.445 1 96.88 54 VAL B C 1
ATOM 1631 O O . VAL B 1 54 ? -3.957 18.078 9.547 1 96.88 54 VAL B O 1
ATOM 1634 N N . ALA B 1 55 ? -2.189 17.125 8.57 1 95.12 55 ALA B N 1
ATOM 1635 C CA . ALA B 1 55 ? -1.918 18.266 7.699 1 95.12 55 ALA B CA 1
ATOM 1636 C C . ALA B 1 55 ? -2.984 18.391 6.613 1 95.12 55 ALA B C 1
ATOM 1638 O O . ALA B 1 55 ? -3.217 19.484 6.09 1 95.12 55 ALA B O 1
ATOM 1639 N N . ALA B 1 56 ? -3.619 17.328 6.336 1 94.12 56 ALA B N 1
ATOM 1640 C CA . ALA B 1 56 ? -4.523 17.297 5.188 1 94.12 56 ALA B CA 1
ATOM 1641 C C . ALA B 1 56 ? -5.98 17.375 5.637 1 94.12 56 ALA B C 1
ATOM 1643 O O . ALA B 1 56 ? -6.891 17.094 4.855 1 94.12 56 ALA B O 1
ATOM 1644 N N . VAL B 1 57 ? -6.195 17.672 6.809 1 92.38 57 VAL B N 1
ATOM 1645 C CA . VAL B 1 57 ? -7.559 17.781 7.305 1 92.38 57 VAL B CA 1
ATOM 1646 C C . VAL B 1 57 ? -8.328 18.812 6.484 1 92.38 57 VAL B C 1
ATOM 1648 O O . VAL B 1 57 ? -7.871 19.938 6.312 1 92.38 57 VAL B O 1
ATOM 1651 N N . PRO B 1 58 ? -9.438 18.406 5.914 1 88.12 58 PRO B N 1
ATOM 1652 C CA . PRO B 1 58 ? -10.195 19.344 5.098 1 88.12 58 PRO B CA 1
ATOM 1653 C C . PRO B 1 58 ? -10.75 20.516 5.91 1 88.12 58 PRO B C 1
ATOM 1655 O O . PRO B 1 58 ? -10.914 20.406 7.125 1 88.12 58 PRO B O 1
ATOM 1658 N N . ALA B 1 59 ? -11.039 21.484 5.105 1 85.31 59 ALA B N 1
ATOM 1659 C CA . ALA B 1 59 ? -11.672 22.641 5.738 1 85.31 59 ALA B CA 1
ATOM 1660 C C . ALA B 1 59 ? -12.977 22.25 6.422 1 85.31 59 ALA B C 1
ATOM 1662 O O . ALA B 1 59 ? -13.758 21.469 5.875 1 85.31 59 ALA B O 1
ATOM 1663 N N . GLY B 1 60 ? -13.188 22.672 7.641 1 83.94 60 GLY B N 1
ATOM 1664 C CA . GLY B 1 60 ? -14.406 22.375 8.375 1 83.94 60 GLY B CA 1
ATOM 1665 C C . GLY B 1 60 ? -14.289 21.141 9.258 1 83.94 60 GLY B C 1
ATOM 1666 O O . GLY B 1 60 ? -15.18 20.844 10.055 1 83.94 60 GLY B O 1
ATOM 1667 N N . GLN B 1 61 ? -13.297 20.422 9.008 1 86.44 61 GLN B N 1
ATOM 1668 C CA . GLN B 1 61 ? -13.047 19.266 9.859 1 86.44 61 GLN B CA 1
ATOM 1669 C C . GLN B 1 61 ? -11.914 19.547 10.844 1 86.44 61 GLN B C 1
ATOM 1671 O O . GLN B 1 61 ? -11.148 20.484 10.664 1 86.44 61 GLN B O 1
ATOM 1676 N N . GLU B 1 62 ? -12.008 18.734 11.906 1 88.44 62 GLU B N 1
ATOM 1677 C CA . GLU B 1 62 ? -10.992 18.875 12.945 1 88.44 62 GLU B CA 1
ATOM 1678 C C . GLU B 1 62 ? -10.148 17.625 13.07 1 88.44 62 GLU B C 1
ATOM 1680 O O . GLU B 1 62 ? -10.633 16.516 12.812 1 88.44 62 GLU B O 1
ATOM 1685 N N . SER B 1 63 ? -8.906 17.797 13.453 1 94.12 63 SER B N 1
ATOM 1686 C CA . SER B 1 63 ? -7.984 16.688 13.625 1 94.12 63 SER B CA 1
ATOM 1687 C C . SER B 1 63 ? -8.141 16.047 15.008 1 94.12 63 SER B C 1
ATOM 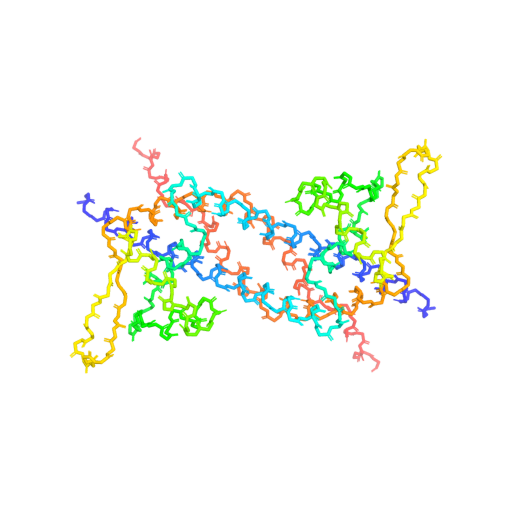1689 O O . SER B 1 63 ? -7.188 16.016 15.789 1 94.12 63 SER B O 1
ATOM 1691 N N . SER B 1 64 ? -9.352 15.516 15.242 1 94.38 64 SER B N 1
ATOM 1692 C CA . SER B 1 64 ? -9.602 14.797 16.484 1 94.38 64 SER B CA 1
ATOM 1693 C C . SER B 1 64 ? -9 13.398 16.438 1 94.38 64 SER B C 1
ATOM 1695 O O . SER B 1 64 ? -8.648 12.898 15.375 1 94.38 64 SER B O 1
ATOM 1697 N N . ILE B 1 65 ? -8.945 12.82 17.594 1 95.12 65 ILE B N 1
ATOM 1698 C CA . ILE B 1 65 ? -8.445 11.453 17.672 1 95.12 65 ILE B CA 1
ATOM 1699 C C . ILE B 1 65 ? -9.367 10.523 16.875 1 95.12 65 ILE B C 1
ATOM 1701 O O . ILE B 1 65 ? -8.906 9.602 16.203 1 95.12 65 ILE B O 1
ATOM 1705 N N . THR B 1 66 ? -10.617 10.836 16.938 1 94.69 66 THR B N 1
ATOM 1706 C CA . THR B 1 66 ? -11.594 10.039 16.203 1 94.69 66 THR B CA 1
ATOM 1707 C C . THR B 1 66 ? -11.367 10.164 14.695 1 94.69 66 THR B C 1
ATOM 1709 O O . THR B 1 66 ? -11.352 9.156 13.984 1 94.69 66 THR B O 1
ATOM 1712 N N . TYR B 1 67 ? -11.148 11.352 14.242 1 95.19 67 TYR B N 1
ATOM 1713 C CA . TYR B 1 67 ? -10.875 11.578 12.828 1 95.19 67 TYR B CA 1
ATOM 1714 C C . TYR B 1 67 ? -9.602 10.867 12.398 1 95.19 67 TYR B C 1
ATOM 1716 O O . TYR B 1 67 ? -9.57 10.203 11.367 1 95.19 67 TYR B O 1
ATOM 1724 N N . ILE B 1 68 ? -8.586 10.977 13.188 1 96.94 68 ILE B N 1
ATOM 1725 C CA . ILE B 1 68 ? -7.289 10.383 12.898 1 96.94 68 ILE B CA 1
ATOM 1726 C C . ILE B 1 68 ? -7.422 8.859 12.852 1 96.94 68 ILE B C 1
ATOM 1728 O O . ILE B 1 68 ? -6.898 8.219 11.938 1 96.94 68 ILE B O 1
ATOM 1732 N N . ALA B 1 69 ? -8.148 8.297 13.805 1 97.25 69 ALA B N 1
ATOM 1733 C CA . ALA B 1 69 ? -8.352 6.848 13.844 1 97.25 69 ALA B CA 1
ATOM 1734 C C . ALA B 1 69 ? -9.039 6.355 12.578 1 97.25 69 ALA B C 1
ATOM 1736 O O . ALA B 1 69 ? -8.633 5.348 11.992 1 97.25 69 ALA B O 1
ATOM 1737 N N . GLU B 1 70 ? -10.008 7.07 12.141 1 95.31 70 GLU B N 1
ATOM 1738 C CA . GLU B 1 70 ? -10.75 6.715 10.938 1 95.31 70 GLU B CA 1
ATOM 1739 C C . GLU B 1 70 ? -9.859 6.781 9.703 1 95.31 70 GLU B C 1
ATOM 1741 O O . GLU B 1 70 ? -9.82 5.84 8.906 1 95.31 70 GLU B O 1
ATOM 1746 N N . ARG B 1 71 ? -9.117 7.848 9.578 1 94.81 71 ARG B N 1
ATOM 1747 C CA . ARG B 1 71 ? -8.297 8.055 8.391 1 94.81 71 ARG B CA 1
ATOM 1748 C C . ARG B 1 71 ? -7.113 7.094 8.375 1 94.81 71 ARG B C 1
ATOM 1750 O O . ARG B 1 71 ? -6.652 6.691 7.301 1 94.81 71 ARG B O 1
ATOM 1757 N N . MET B 1 72 ? -6.645 6.742 9.531 1 96.38 72 MET B N 1
ATOM 1758 C CA . MET B 1 72 ? -5.535 5.805 9.648 1 96.38 72 MET B CA 1
ATOM 1759 C C . MET B 1 72 ? -6.031 4.363 9.602 1 96.38 72 MET B C 1
ATOM 1761 O O . MET B 1 72 ? -5.234 3.43 9.5 1 96.38 72 MET B O 1
ATOM 1765 N N . MET B 1 73 ? -7.336 4.184 9.734 1 95.56 73 MET B N 1
ATOM 1766 C CA . MET B 1 73 ? -7.961 2.863 9.758 1 95.56 73 MET B CA 1
ATOM 1767 C C . MET B 1 73 ? -7.391 2.016 10.891 1 95.56 73 MET B C 1
ATOM 1769 O O . MET B 1 73 ? -6.965 0.881 10.672 1 95.56 73 MET B O 1
ATOM 1773 N N . VAL B 1 74 ? -7.398 2.568 12.086 1 96.44 74 VAL B N 1
ATOM 1774 C CA . VAL B 1 74 ? -6.973 1.873 13.297 1 96.44 74 VAL B CA 1
ATOM 1775 C C . VAL B 1 74 ? -8 2.088 14.406 1 96.44 74 VAL B C 1
ATOM 1777 O O . VAL B 1 74 ? -8.883 2.941 14.281 1 96.44 74 VAL B O 1
ATOM 1780 N N . ARG B 1 75 ? -7.863 1.291 15.422 1 96.69 75 ARG B N 1
ATOM 1781 C CA . ARG B 1 75 ? -8.711 1.47 16.594 1 96.69 75 ARG B CA 1
ATOM 1782 C C . ARG B 1 75 ? -8.383 2.773 17.312 1 96.69 75 ARG B C 1
ATOM 1784 O O . ARG B 1 75 ? -7.258 3.277 17.219 1 96.69 75 ARG B O 1
ATOM 1791 N N . HIS B 1 76 ? -9.352 3.24 18.031 1 97.12 76 HIS B N 1
ATOM 1792 C CA . HIS B 1 76 ? -9.211 4.496 18.766 1 97.12 76 HIS B CA 1
ATOM 1793 C C . HIS B 1 76 ? -7.992 4.469 19.672 1 97.12 76 HIS B C 1
ATOM 1795 O O . HIS B 1 76 ? -7.184 5.402 19.672 1 97.12 76 HIS B O 1
ATOM 1801 N N . ASN B 1 77 ? -7.828 3.426 20.359 1 97.81 77 ASN B N 1
ATOM 1802 C CA . ASN B 1 77 ? -6.719 3.318 21.297 1 97.81 77 ASN B CA 1
ATOM 1803 C C . ASN B 1 77 ? -5.371 3.324 20.594 1 97.81 77 ASN B C 1
ATOM 1805 O O . ASN B 1 77 ? -4.395 3.879 21.094 1 97.81 77 ASN B O 1
ATOM 1809 N N . SER B 1 78 ? -5.277 2.709 19.406 1 97.62 78 SER B N 1
ATOM 1810 C CA . SER B 1 78 ? -4.059 2.723 18.609 1 97.62 78 SER B CA 1
ATOM 1811 C C . SER B 1 78 ? -3.732 4.129 18.109 1 97.62 78 SER B C 1
ATOM 1813 O O . SER B 1 78 ? -2.564 4.52 18.062 1 97.62 78 SER B O 1
ATOM 1815 N N . ALA B 1 79 ? -4.781 4.844 17.797 1 97.56 79 ALA B N 1
ATOM 1816 C CA . ALA B 1 79 ? -4.598 6.227 17.375 1 97.56 79 ALA B CA 1
ATOM 1817 C C . ALA B 1 79 ? -4.098 7.094 18.531 1 97.56 79 ALA B C 1
ATOM 1819 O O . ALA B 1 79 ? -3.227 7.941 18.359 1 97.56 79 ALA B O 1
ATOM 1820 N N . VAL B 1 80 ? -4.613 6.887 19.719 1 97.56 80 VAL B N 1
ATOM 1821 C CA . VAL B 1 80 ? -4.168 7.613 20.906 1 97.56 80 VAL B CA 1
ATOM 1822 C C . VAL B 1 80 ? -2.676 7.367 21.125 1 97.56 80 VAL B C 1
ATOM 1824 O O . VAL B 1 80 ? -1.905 8.312 21.312 1 97.56 80 VAL B O 1
ATOM 1827 N N . GLU B 1 81 ? -2.352 6.102 21.047 1 98.25 81 GLU B N 1
ATOM 1828 C CA . GLU B 1 81 ? -0.958 5.723 21.266 1 98.25 81 GLU B CA 1
ATOM 1829 C C . GLU B 1 81 ? -0.048 6.332 20.203 1 98.25 81 GLU B C 1
ATOM 1831 O O . GLU B 1 81 ? 1.059 6.781 20.5 1 98.25 81 GLU B O 1
ATOM 1836 N N . LEU B 1 82 ? -0.49 6.281 19.047 1 98.06 82 LEU B N 1
ATOM 1837 C CA . LEU B 1 82 ? 0.281 6.852 17.938 1 98.06 82 LEU B CA 1
ATOM 1838 C C . LEU B 1 82 ? 0.485 8.352 18.141 1 98.06 82 LEU B C 1
ATOM 1840 O O . LEU B 1 82 ? 1.589 8.859 17.953 1 98.06 82 LEU B O 1
ATOM 1844 N N . VAL B 1 83 ? -0.536 9.07 18.516 1 98.12 83 VAL B N 1
ATOM 1845 C CA . VAL B 1 83 ? -0.446 10.508 18.781 1 98.12 83 VAL B CA 1
ATOM 1846 C C . VAL B 1 83 ? 0.474 10.766 19.969 1 98.12 83 VAL B C 1
ATOM 1848 O O . VAL B 1 83 ? 1.287 11.688 19.938 1 98.12 83 VAL B O 1
ATOM 1851 N N . ASP B 1 84 ? 0.378 9.914 20.984 1 98.12 84 ASP B N 1
ATOM 1852 C CA . ASP B 1 84 ? 1.256 10.023 22.141 1 98.12 84 ASP B CA 1
ATOM 1853 C C . ASP B 1 84 ? 2.723 9.922 21.734 1 98.12 84 ASP B C 1
ATOM 1855 O O . ASP B 1 84 ? 3.545 10.75 22.141 1 98.12 84 ASP B O 1
ATOM 1859 N N . ARG B 1 85 ? 3.027 8.984 20.938 1 98.25 85 ARG B N 1
ATOM 1860 C CA . ARG B 1 85 ? 4.398 8.766 20.484 1 98.25 85 ARG B CA 1
ATOM 1861 C C . ARG B 1 85 ? 4.879 9.93 19.625 1 98.25 85 ARG B C 1
ATOM 1863 O O . ARG B 1 85 ? 6.039 10.336 19.719 1 98.25 85 ARG B O 1
ATOM 1870 N N . ALA B 1 86 ? 4.016 10.43 18.812 1 98.44 86 ALA B N 1
ATOM 1871 C CA . ALA B 1 86 ? 4.359 11.562 17.953 1 98.44 86 ALA B CA 1
ATOM 1872 C C . ALA B 1 86 ? 4.57 12.828 18.766 1 98.44 86 ALA B C 1
ATOM 1874 O O . ALA B 1 86 ? 5.422 13.656 18.438 1 98.44 86 ALA B O 1
ATOM 1875 N N . GLU B 1 87 ? 3.762 13.008 19.797 1 98.12 87 GLU B N 1
ATOM 1876 C CA . GLU B 1 87 ? 3.918 14.148 20.688 1 98.12 87 GLU B CA 1
ATOM 1877 C C . GLU B 1 87 ? 5.25 14.094 21.438 1 98.12 87 GLU B C 1
ATOM 1879 O O . GLU B 1 87 ? 5.953 15.102 21.547 1 98.12 87 GLU B O 1
ATOM 1884 N N . LYS B 1 88 ? 5.555 12.93 21.906 1 97.94 88 LYS B N 1
ATOM 1885 C CA . LYS B 1 88 ? 6.828 12.727 22.594 1 97.94 88 LYS B CA 1
ATOM 1886 C C . LYS B 1 88 ? 8 13.047 21.672 1 97.94 88 LYS B C 1
ATOM 1888 O O . LYS B 1 88 ? 9.031 13.555 22.109 1 97.94 88 LYS B O 1
ATOM 1893 N N . ALA B 1 89 ? 7.824 12.797 20.406 1 97.81 89 ALA B N 1
ATOM 1894 C CA . ALA B 1 89 ? 8.852 13.07 19.406 1 97.81 89 ALA B CA 1
ATOM 1895 C C . ALA B 1 89 ? 8.773 14.516 18.922 1 97.81 89 ALA B C 1
ATOM 1897 O O . ALA B 1 89 ? 9.484 14.906 17.984 1 97.81 89 ALA B O 1
ATOM 1898 N N . ALA B 1 90 ? 7.867 15.297 19.438 1 98.31 90 ALA B N 1
ATOM 1899 C CA . ALA B 1 90 ? 7.684 16.719 19.156 1 98.31 90 ALA B CA 1
ATOM 1900 C C . ALA B 1 90 ? 7.227 16.938 17.719 1 98.31 90 ALA B C 1
ATOM 1902 O O . ALA B 1 90 ? 7.59 17.938 17.078 1 98.31 90 ALA B O 1
ATOM 1903 N N . LEU B 1 91 ? 6.516 15.984 17.172 1 98.5 91 LEU B N 1
ATOM 1904 C CA . LEU B 1 91 ? 6 16.094 15.812 1 98.5 91 LEU B CA 1
ATOM 1905 C C . LEU B 1 91 ? 4.637 16.766 15.805 1 98.5 91 LEU B C 1
ATOM 1907 O O . LEU B 1 91 ? 4.273 17.438 14.836 1 98.5 91 LEU B O 1
ATOM 1911 N N . VAL B 1 92 ? 3.879 16.516 16.844 1 98.31 92 VAL B N 1
ATOM 1912 C CA . VAL B 1 92 ? 2.539 17.078 16.984 1 98.31 92 VAL B CA 1
ATOM 1913 C C . VAL B 1 92 ? 2.328 17.562 18.422 1 98.31 92 VAL B C 1
ATOM 1915 O O . VAL B 1 92 ? 3.152 17.281 19.297 1 98.31 92 VAL B O 1
ATOM 1918 N N . ARG B 1 93 ? 1.287 18.297 18.609 1 97.56 93 ARG B N 1
ATOM 1919 C CA . ARG B 1 93 ? 0.833 18.703 19.938 1 97.56 93 ARG B CA 1
ATOM 1920 C C . ARG B 1 93 ? -0.689 18.672 20.031 1 97.56 93 ARG B C 1
ATOM 1922 O O . ARG B 1 93 ? -1.381 18.859 19.031 1 97.56 93 ARG B O 1
ATOM 1929 N N . ARG B 1 94 ? -1.175 18.391 21.266 1 95.19 94 ARG B N 1
ATOM 1930 C CA . ARG B 1 94 ? -2.613 18.438 21.5 1 95.19 94 ARG B CA 1
ATOM 1931 C C . ARG B 1 94 ? -3.035 19.828 21.953 1 95.19 94 ARG B C 1
ATOM 1933 O O . ARG B 1 94 ? -2.328 20.484 22.734 1 95.19 94 ARG B O 1
ATOM 1940 N N . VAL B 1 95 ? -4.098 20.25 21.391 1 92.06 95 VAL B N 1
ATOM 1941 C CA . VAL B 1 95 ? -4.645 21.531 21.797 1 92.06 95 VAL B CA 1
ATOM 1942 C C . VAL B 1 95 ? -6.117 21.375 22.172 1 92.06 95 VAL B C 1
ATOM 1944 O O . VAL B 1 95 ? -6.816 20.516 21.625 1 92.06 95 VAL B O 1
ATOM 1947 N N . ALA B 1 96 ? -6.543 22.125 23.125 1 86.75 96 ALA B N 1
ATOM 1948 C CA . ALA B 1 96 ? -7.941 22.062 23.547 1 86.75 96 ALA B CA 1
ATOM 1949 C C . ALA B 1 96 ? -8.859 22.641 22.469 1 86.75 96 ALA B C 1
ATOM 1951 O O . ALA B 1 96 ? -8.523 23.641 21.828 1 86.75 96 ALA B O 1
ATOM 1952 N N . ASP B 1 97 ? -9.922 21.844 22.25 1 76.88 97 ASP B N 1
ATOM 1953 C CA . ASP B 1 97 ? -10.953 22.391 21.375 1 76.88 97 ASP B CA 1
ATOM 1954 C C . ASP B 1 97 ? -11.688 23.547 22.031 1 76.88 97 ASP B C 1
ATOM 1956 O O . ASP B 1 97 ? -12.227 23.406 23.125 1 76.88 97 ASP B O 1
ATOM 1960 N N . GLU B 1 98 ? -11.641 24.609 21.422 1 76.19 98 GLU B N 1
ATOM 1961 C CA . GLU B 1 98 ? -12.273 25.812 21.984 1 76.19 98 GLU B CA 1
ATOM 1962 C C . GLU B 1 98 ? -13.773 25.609 22.156 1 76.19 98 GLU B C 1
ATOM 1964 O O . GLU B 1 98 ? -14.375 26.125 23.094 1 76.19 98 GLU B O 1
ATOM 1969 N N . SER B 1 99 ? -14.32 24.859 21.25 1 77.5 99 SER B N 1
ATOM 1970 C CA . SER B 1 99 ? -15.766 24.656 21.25 1 77.5 99 SER B CA 1
ATOM 1971 C C . SER B 1 99 ? -16.156 23.516 22.188 1 77.5 99 SER B C 1
ATOM 1973 O O . SER B 1 99 ? -17.297 23.453 22.656 1 77.5 99 SER B O 1
ATOM 1975 N N . ASP B 1 100 ? -15.336 22.609 22.328 1 71.56 100 ASP B N 1
ATOM 1976 C CA . ASP B 1 100 ? -15.547 21.469 23.219 1 71.56 100 ASP B CA 1
ATOM 1977 C C . ASP B 1 100 ? -14.273 21.125 23.984 1 71.56 100 ASP B C 1
ATOM 1979 O O . ASP B 1 100 ? -13.438 20.375 23.5 1 71.56 100 ASP B O 1
ATOM 1983 N N . HIS B 1 101 ? -14.219 21.656 25.125 1 71.19 101 HIS B N 1
ATOM 1984 C CA . HIS B 1 101 ? -12.984 21.578 25.906 1 71.19 101 HIS B CA 1
ATOM 1985 C C . HIS B 1 101 ? -12.641 20.141 26.25 1 71.19 101 HIS B C 1
ATOM 1987 O O . HIS B 1 101 ? -11.5 19.828 26.609 1 71.19 101 HIS B O 1
ATOM 1993 N N . ARG B 1 102 ? -13.641 19.266 25.953 1 71.5 102 ARG B N 1
ATOM 1994 C CA . ARG B 1 102 ? -13.391 17.859 26.266 1 71.5 102 ARG B CA 1
ATOM 1995 C C . ARG B 1 102 ? -12.742 17.141 25.094 1 71.5 102 ARG B C 1
ATOM 1997 O O . ARG B 1 102 ? -12.211 16.031 25.234 1 71.5 102 ARG B O 1
ATOM 2004 N N . ARG B 1 103 ? -12.688 17.891 24.016 1 80.25 103 ARG B N 1
ATOM 2005 C CA . ARG B 1 103 ? -12.109 17.281 22.828 1 80.25 103 ARG B CA 1
ATOM 2006 C C . ARG B 1 103 ? -10.727 17.859 22.531 1 80.25 103 ARG B C 1
ATOM 2008 O O . ARG B 1 103 ? -10.531 19.078 22.625 1 80.25 103 ARG B O 1
ATOM 2015 N N . SER B 1 104 ? -9.852 16.953 22.438 1 88.94 104 SER B N 1
ATOM 2016 C CA . SER B 1 104 ? -8.523 17.406 22.062 1 88.94 104 SER B CA 1
ATOM 2017 C C . SER B 1 104 ? -8.305 17.297 20.547 1 88.94 104 SER B C 1
ATOM 2019 O O . SER B 1 104 ? -8.758 16.328 19.922 1 88.94 104 SER B O 1
ATOM 2021 N N . LEU B 1 105 ? -7.793 18.359 20.047 1 94.25 105 LEU B N 1
ATOM 2022 C CA . LEU B 1 105 ? -7.383 18.375 18.641 1 94.25 105 LEU B CA 1
ATOM 2023 C C . LEU B 1 105 ? -5.871 18.219 18.516 1 94.25 105 LEU B C 1
ATOM 2025 O O . LEU B 1 105 ? -5.129 18.531 19.453 1 94.25 105 LEU B O 1
ATOM 2029 N N . VAL B 1 106 ? -5.445 17.703 17.391 1 97.25 106 VAL B N 1
ATOM 2030 C CA . VAL B 1 106 ? -4.023 17.484 17.141 1 97.25 106 VAL B CA 1
ATOM 2031 C C . VAL B 1 106 ? -3.518 18.469 16.094 1 97.25 106 VAL B C 1
ATOM 2033 O O . VAL B 1 106 ? -4.141 18.656 15.047 1 97.25 106 VAL B O 1
ATOM 2036 N N . GLU B 1 107 ? -2.393 19.156 16.453 1 96.56 107 GLU B N 1
ATOM 2037 C CA . GLU B 1 107 ? -1.761 20.094 15.531 1 96.56 107 GLU B CA 1
ATOM 2038 C C . GLU B 1 107 ? -0.307 19.703 15.266 1 96.56 107 GLU B C 1
ATOM 2040 O O . GLU B 1 107 ? 0.366 19.156 16.141 1 96.56 107 GLU B O 1
ATOM 2045 N N . ILE B 1 108 ? 0.14 20.047 14.07 1 97.25 108 ILE B N 1
ATOM 2046 C CA . ILE B 1 108 ? 1.526 19.766 13.703 1 97.25 108 ILE B CA 1
ATOM 2047 C C . ILE B 1 108 ? 2.436 20.844 14.289 1 97.25 108 ILE B C 1
ATOM 2049 O O . ILE B 1 108 ? 2.104 22.031 14.25 1 97.25 108 ILE B O 1
ATOM 2053 N N . THR B 1 109 ? 3.57 20.422 14.852 1 97.88 109 THR B N 1
ATOM 2054 C CA . THR B 1 109 ? 4.559 21.375 15.336 1 97.88 109 THR B CA 1
ATOM 2055 C C . THR B 1 109 ? 5.441 21.875 14.188 1 97.88 109 THR B C 1
ATOM 2057 O O . THR B 1 109 ? 5.309 21.406 13.055 1 97.88 109 THR B O 1
ATOM 2060 N N . GLY B 1 110 ? 6.332 22.875 14.508 1 97.06 110 GLY B N 1
ATOM 2061 C CA . GLY B 1 110 ? 7.324 23.312 13.539 1 97.06 110 GLY B CA 1
ATOM 2062 C C . GLY B 1 110 ? 8.227 22.188 13.062 1 97.06 110 GLY B C 1
ATOM 2063 O O . GLY B 1 110 ? 8.492 22.062 11.859 1 97.06 110 GLY B O 1
ATOM 2064 N N . ARG B 1 111 ? 8.625 21.344 13.984 1 97.25 111 ARG B N 1
ATOM 2065 C CA . ARG B 1 111 ? 9.453 20.203 13.641 1 97.25 111 ARG B CA 1
ATOM 2066 C C . ARG B 1 111 ? 8.688 19.234 12.734 1 97.25 111 ARG B C 1
ATOM 2068 O O . ARG B 1 111 ? 9.234 18.75 11.734 1 97.25 111 ARG B O 1
ATOM 2075 N N . GLY B 1 112 ? 7.477 18.922 13.109 1 97.94 112 GLY B N 1
ATOM 2076 C CA . GLY B 1 112 ? 6.641 18.047 12.297 1 97.94 112 GLY B CA 1
ATOM 2077 C C . GLY B 1 112 ? 6.426 18.562 10.891 1 97.94 112 GLY B C 1
ATOM 2078 O O . GLY B 1 112 ? 6.461 17.797 9.93 1 97.94 112 GLY B O 1
ATOM 2079 N N . ALA B 1 113 ? 6.262 19.875 10.805 1 96.56 113 ALA B N 1
ATOM 2080 C CA . ALA B 1 113 ? 6.023 20.516 9.508 1 96.56 113 ALA B CA 1
ATOM 2081 C C . ALA B 1 113 ? 7.262 20.422 8.625 1 96.56 113 ALA B C 1
ATOM 2083 O O . ALA B 1 113 ? 7.152 20.219 7.41 1 96.56 113 ALA B O 1
ATOM 2084 N N . GLU B 1 114 ? 8.352 20.609 9.211 1 96.69 114 GLU B N 1
ATOM 2085 C CA . GLU B 1 114 ? 9.602 20.531 8.461 1 96.69 114 GLU B CA 1
ATOM 2086 C C . GLU B 1 114 ? 9.836 19.109 7.93 1 96.69 114 GLU B C 1
ATOM 2088 O O . GLU B 1 114 ? 10.172 18.938 6.754 1 96.69 114 GLU B O 1
ATOM 2093 N N . LEU B 1 115 ? 9.633 18.125 8.734 1 97.06 115 LEU B N 1
ATOM 2094 C CA . LEU B 1 115 ? 9.828 16.75 8.312 1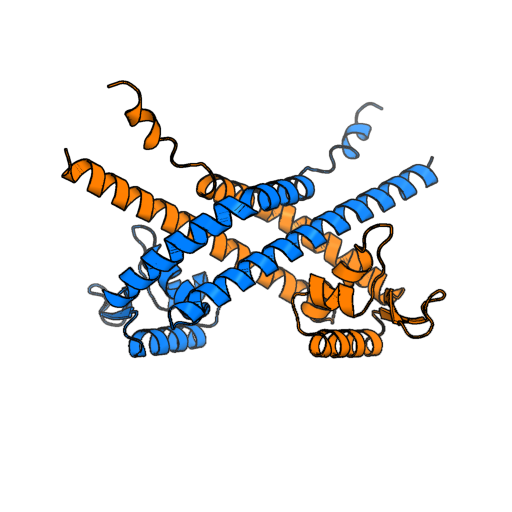 97.06 115 LEU B CA 1
ATOM 2095 C C . LEU B 1 115 ? 8.789 16.344 7.266 1 97.06 115 LEU B C 1
ATOM 2097 O O . LEU B 1 115 ? 9.117 15.664 6.293 1 97.06 115 LEU B O 1
ATOM 2101 N N . LEU B 1 116 ? 7.605 16.797 7.508 1 97 116 LEU B N 1
ATOM 2102 C CA . LEU B 1 116 ? 6.543 16.516 6.547 1 97 116 LEU B CA 1
ATOM 2103 C C . LEU B 1 116 ? 6.891 17.078 5.172 1 97 116 LEU B C 1
ATOM 2105 O O . LEU B 1 116 ? 6.77 16.375 4.164 1 97 116 LEU B O 1
ATOM 2109 N N . SER B 1 117 ? 7.316 18.328 5.16 1 95.25 117 SER B N 1
ATOM 2110 C CA . SER B 1 117 ? 7.672 18.969 3.902 1 95.25 117 SER B CA 1
ATOM 2111 C C . SER B 1 117 ? 8.781 18.203 3.182 1 95.25 117 SER B C 1
ATOM 2113 O O . SER B 1 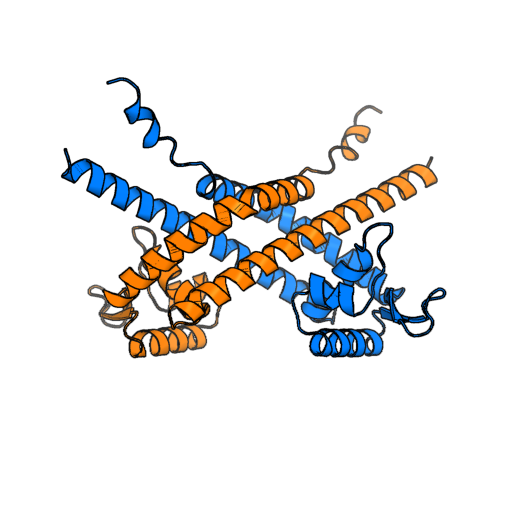117 ? 8.703 18 1.969 1 95.25 117 SER B O 1
ATOM 2115 N N . GLN B 1 118 ? 9.742 17.766 3.914 1 96 118 GLN B N 1
ATOM 2116 C CA . GLN B 1 118 ? 10.852 17 3.354 1 96 118 GLN B CA 1
ATOM 2117 C C . GLN B 1 118 ? 10.359 15.672 2.771 1 96 118 GLN B C 1
ATOM 2119 O O . GLN B 1 118 ? 10.734 15.305 1.658 1 96 118 GLN B O 1
ATOM 2124 N N . LEU B 1 119 ? 9.594 15.031 3.469 1 97 119 LEU B N 1
ATOM 2125 C CA . LEU B 1 119 ? 9.125 13.711 3.053 1 97 119 LEU B CA 1
ATOM 2126 C C . LEU B 1 119 ? 8.148 13.828 1.884 1 97 119 LEU B C 1
ATOM 2128 O O . LEU B 1 119 ? 8.156 12.984 0.982 1 97 119 LEU B O 1
ATOM 2132 N N . VAL B 1 120 ? 7.332 14.875 1.911 1 95.31 120 VAL B N 1
ATOM 2133 C CA . VAL B 1 120 ? 6.434 15.109 0.784 1 95.31 120 VAL B CA 1
ATOM 2134 C C . VAL B 1 120 ? 7.246 15.305 -0.493 1 95.31 120 VAL B C 1
ATOM 2136 O O . VAL B 1 120 ? 6.945 14.695 -1.526 1 95.31 120 VAL B O 1
ATOM 2139 N N . ALA B 1 121 ? 8.273 16.094 -0.39 1 94.31 121 ALA B N 1
ATOM 2140 C CA . ALA B 1 121 ? 9.117 16.359 -1.554 1 94.31 121 ALA B CA 1
ATOM 2141 C C . ALA B 1 121 ? 9.734 15.062 -2.076 1 94.31 121 ALA B C 1
ATOM 2143 O O . ALA B 1 121 ? 9.742 14.812 -3.285 1 94.31 121 ALA B O 1
ATOM 2144 N N . GLN B 1 122 ? 10.203 14.227 -1.216 1 96 122 GLN B N 1
ATOM 2145 C CA . GLN B 1 122 ? 10.805 12.953 -1.602 1 96 122 GLN B CA 1
ATOM 2146 C C . GLN B 1 122 ? 9.773 12.023 -2.229 1 96 122 GLN B C 1
ATOM 2148 O O . GLN B 1 122 ? 10.062 11.344 -3.219 1 96 122 GLN B O 1
ATOM 2153 N N . HIS B 1 123 ? 8.602 12.008 -1.642 1 96.19 123 HIS B N 1
ATOM 2154 C CA . HIS B 1 123 ? 7.559 11.117 -2.131 1 96.19 123 HIS B CA 1
ATOM 2155 C C . HIS B 1 123 ? 7.047 11.57 -3.496 1 96.19 123 HIS B C 1
ATOM 2157 O O . HIS B 1 123 ? 6.699 10.742 -4.336 1 96.19 123 HIS B O 1
ATOM 2163 N N . LEU B 1 124 ? 7.035 12.859 -3.672 1 93.5 124 LEU B N 1
ATOM 2164 C CA . LEU B 1 124 ? 6.605 13.367 -4.973 1 93.5 124 LEU B CA 1
ATOM 2165 C C . LEU B 1 124 ? 7.594 12.969 -6.062 1 93.5 124 LEU B C 1
ATOM 2167 O O . LEU B 1 124 ? 7.188 12.633 -7.18 1 93.5 124 LEU B O 1
ATOM 2171 N N . ILE B 1 125 ? 8.844 12.938 -5.734 1 93.75 125 ILE B N 1
ATOM 2172 C CA . ILE B 1 125 ? 9.867 12.484 -6.676 1 93.75 125 ILE B CA 1
ATOM 2173 C C . ILE B 1 125 ? 9.648 11.016 -7.008 1 93.75 125 ILE B C 1
ATOM 2175 O O . ILE B 1 125 ? 9.695 10.617 -8.18 1 93.75 125 ILE B O 1
ATOM 2179 N N . GLU B 1 126 ? 9.359 10.25 -5.996 1 94.81 126 GLU B N 1
ATOM 2180 C CA . GLU B 1 126 ? 9.133 8.82 -6.184 1 94.81 126 GLU B CA 1
ATOM 2181 C C . GLU B 1 126 ? 7.883 8.57 -7.027 1 94.81 126 GLU B C 1
ATOM 2183 O O . GLU B 1 126 ? 7.895 7.727 -7.926 1 94.81 126 GLU B O 1
ATOM 2188 N N . VAL B 1 127 ? 6.844 9.305 -6.746 1 94.38 127 VAL B N 1
ATOM 2189 C CA . VAL B 1 127 ? 5.586 9.148 -7.469 1 94.38 127 VAL B CA 1
ATOM 2190 C C . VAL B 1 127 ? 5.773 9.555 -8.93 1 94.38 127 VAL B C 1
ATOM 2192 O O . VAL B 1 127 ? 5.207 8.938 -9.828 1 94.38 127 VAL B O 1
ATOM 2195 N N . GLU B 1 128 ? 6.512 10.57 -9.125 1 91.19 128 GLU B N 1
ATOM 2196 C CA . GLU B 1 128 ? 6.785 10.992 -10.5 1 91.19 128 GLU B CA 1
ATOM 2197 C C . GLU B 1 128 ? 7.543 9.914 -11.266 1 91.19 128 GLU B C 1
ATOM 2199 O O . GLU B 1 128 ? 7.289 9.695 -12.453 1 91.19 128 GLU B O 1
ATOM 2204 N N . ALA B 1 129 ? 8.43 9.281 -10.594 1 92.19 129 ALA B N 1
ATOM 2205 C CA . ALA B 1 129 ? 9.258 8.266 -11.227 1 92.19 129 ALA B CA 1
ATOM 2206 C C . ALA B 1 129 ? 8.477 6.977 -11.469 1 92.19 129 ALA B C 1
ATOM 2208 O O . ALA B 1 129 ? 8.555 6.383 -12.547 1 92.19 129 ALA B O 1
ATOM 2209 N N . GLU B 1 130 ? 7.648 6.543 -10.484 1 92.62 130 GLU B N 1
ATOM 2210 C CA . GLU B 1 130 ? 7.027 5.223 -10.523 1 92.62 130 GLU B CA 1
ATOM 2211 C C . GLU B 1 130 ? 5.543 5.316 -10.867 1 92.62 130 GLU B C 1
ATOM 2213 O O . GLU B 1 130 ? 4.922 4.32 -11.242 1 92.62 130 GLU B O 1
ATOM 2218 N N . GLY B 1 131 ? 4.965 6.453 -10.719 1 91.62 131 GLY B N 1
ATOM 2219 C CA . GLY B 1 131 ? 3.531 6.68 -10.82 1 91.62 131 GLY B CA 1
ATOM 2220 C C . GLY B 1 131 ? 2.963 6.305 -12.172 1 91.62 131 GLY B C 1
ATOM 2221 O O . GLY B 1 131 ? 1.922 5.648 -12.258 1 91.62 131 GLY B O 1
ATOM 2222 N N . PRO B 1 132 ? 3.65 6.676 -13.242 1 92.06 132 PRO B N 1
ATOM 2223 C CA . PRO B 1 132 ? 3.111 6.359 -14.57 1 92.06 132 PRO B CA 1
ATOM 2224 C C . PRO B 1 132 ? 2.889 4.863 -14.773 1 92.06 132 PRO B C 1
ATOM 2226 O O . PRO B 1 132 ? 1.864 4.457 -15.328 1 92.06 132 PRO B O 1
ATOM 2229 N N . GLU B 1 133 ? 3.785 4.07 -14.312 1 92.19 133 GLU B N 1
ATOM 2230 C CA . GLU B 1 133 ? 3.615 2.627 -14.453 1 92.19 133 GLU B CA 1
ATOM 2231 C C . GLU B 1 133 ? 2.488 2.115 -13.562 1 92.19 133 GLU B C 1
ATOM 2233 O O . GLU B 1 133 ? 1.764 1.19 -13.938 1 92.19 133 GLU B O 1
ATOM 2238 N N . LEU B 1 134 ? 2.354 2.678 -12.453 1 91.81 134 LEU B N 1
ATOM 2239 C CA . LEU B 1 134 ? 1.261 2.318 -11.555 1 91.81 134 LEU B CA 1
ATOM 2240 C C . LEU B 1 134 ? -0.088 2.666 -12.172 1 91.81 134 LEU B C 1
ATOM 2242 O O . LEU B 1 134 ? -1.022 1.862 -12.133 1 91.81 134 LEU B O 1
ATOM 2246 N N . VAL B 1 135 ? -0.123 3.779 -12.773 1 92 135 VAL B N 1
ATOM 2247 C CA . VAL B 1 135 ? -1.346 4.207 -13.438 1 92 135 VAL B CA 1
ATOM 2248 C C . VAL B 1 135 ? -1.666 3.26 -14.594 1 92 135 VAL B C 1
ATOM 2250 O O . VAL B 1 135 ? -2.805 2.809 -14.734 1 92 135 VAL B O 1
ATOM 2253 N N . ARG B 1 136 ? -0.694 2.938 -15.336 1 91.19 136 ARG B N 1
ATOM 2254 C CA . ARG B 1 136 ? -0.894 2.059 -16.484 1 91.19 136 ARG B CA 1
ATOM 2255 C C . ARG B 1 136 ? -1.403 0.69 -16.047 1 91.19 136 ARG B C 1
ATOM 2257 O O . ARG B 1 136 ? -2.352 0.159 -16.625 1 91.19 136 ARG B O 1
ATOM 2264 N N . THR B 1 137 ? -0.795 0.14 -15.055 1 90.56 137 THR B N 1
ATOM 2265 C CA . THR B 1 137 ? -1.182 -1.175 -14.555 1 90.56 137 THR B CA 1
ATOM 2266 C C . THR B 1 137 ? -2.607 -1.15 -14.008 1 90.56 137 THR B C 1
ATOM 2268 O O . THR B 1 137 ? -3.395 -2.059 -14.281 1 90.56 137 THR B O 1
ATOM 2271 N N . LEU B 1 138 ? -2.947 -0.119 -13.336 1 91 138 LEU B N 1
ATOM 2272 C CA . LEU B 1 138 ? -4.289 0.014 -12.773 1 91 138 LEU B CA 1
ATOM 2273 C C . LEU B 1 138 ? -5.324 0.189 -13.875 1 91 138 LEU B C 1
ATOM 2275 O O . LEU B 1 138 ? -6.426 -0.362 -13.797 1 91 138 LEU B O 1
ATOM 2279 N N . GLN B 1 139 ? -4.957 0.915 -14.828 1 90.44 139 GLN B N 1
ATOM 2280 C CA . GLN B 1 139 ? -5.879 1.128 -15.945 1 90.44 139 GLN B CA 1
ATOM 2281 C C . GLN B 1 139 ? -6.156 -0.176 -16.688 1 90.44 139 GLN B C 1
ATOM 2283 O O . GLN B 1 139 ? -7.289 -0.426 -17.109 1 90.44 139 GLN B O 1
ATOM 2288 N N . ARG B 1 140 ? -5.176 -0.979 -16.828 1 88.69 140 ARG B N 1
ATOM 2289 C CA . ARG B 1 140 ? -5.352 -2.281 -17.453 1 88.69 140 ARG B CA 1
ATOM 2290 C C . ARG B 1 140 ? -6.262 -3.178 -16.625 1 88.69 140 ARG B C 1
ATOM 2292 O O . ARG B 1 140 ? -7.012 -3.988 -17.172 1 88.69 140 ARG B O 1
ATOM 2299 N N . LEU B 1 141 ? -6.227 -2.998 -15.359 1 90.38 141 LEU B N 1
ATOM 2300 C CA . LEU B 1 141 ? -7.035 -3.809 -14.453 1 90.38 141 LEU B CA 1
ATOM 2301 C C . LEU B 1 141 ? -8.492 -3.357 -14.477 1 90.38 141 LEU B C 1
ATOM 2303 O O . LEU B 1 141 ? -9.406 -4.184 -14.383 1 90.38 141 LEU B O 1
ATOM 2307 N N . ILE B 1 142 ? -8.695 -2.027 -14.484 1 87.19 142 ILE B N 1
ATOM 2308 C CA . ILE B 1 142 ? -10.031 -1.454 -14.445 1 87.19 142 ILE B CA 1
ATOM 2309 C C . ILE B 1 142 ? -10.727 -1.676 -15.789 1 87.19 142 ILE B C 1
ATOM 2311 O O . ILE B 1 142 ? -11.953 -1.79 -15.852 1 87.19 142 ILE B O 1
ATOM 2315 N N . SER B 1 143 ? -10.141 -1.49 -16.891 1 69.38 143 SER B N 1
ATOM 2316 C CA . SER B 1 143 ? -10.719 -1.553 -18.234 1 69.38 143 SER B CA 1
ATOM 2317 C C . SER B 1 143 ? -11.539 -2.824 -18.422 1 69.38 143 SER B C 1
ATOM 2319 O O . SER B 1 143 ? -11.102 -3.914 -18.047 1 69.38 143 SER B O 1
ATOM 2321 N N . ALA B 1 144 ? -13.023 -2.75 -18.031 1 53.16 144 ALA B N 1
ATOM 2322 C CA . ALA B 1 144 ? -14.211 -3.576 -18.25 1 53.16 144 ALA B CA 1
ATOM 2323 C C . ALA B 1 144 ? -13.906 -4.73 -19.203 1 53.16 144 ALA B C 1
ATOM 2325 O O . ALA B 1 144 ? -12.992 -4.641 -20.031 1 53.16 144 ALA B O 1
ATOM 2326 N N . ARG B 1 145 ? -14.938 -5.809 -19.141 1 47.94 145 ARG B N 1
ATOM 2327 C CA . ARG B 1 145 ? -15.828 -6.824 -19.703 1 47.94 145 ARG B CA 1
ATOM 2328 C C . ARG B 1 145 ? -16.25 -6.457 -21.109 1 47.94 145 ARG B C 1
ATOM 2330 O O . ARG B 1 145 ? -17.219 -7.008 -21.641 1 47.94 145 ARG B O 1
ATOM 2337 N N . ALA B 1 146 ? -16.016 -5.246 -21.562 1 41.91 146 ALA B N 1
ATOM 2338 C CA . ALA B 1 146 ? -16.891 -5.027 -22.703 1 41.91 146 ALA B CA 1
ATOM 2339 C C . ALA B 1 146 ? -16.922 -6.254 -23.609 1 41.91 146 ALA B C 1
ATOM 2341 O O . ALA B 1 146 ? -17.688 -6.297 -24.594 1 41.91 146 ALA B O 1
ATOM 2342 N N . ALA B 1 147 ? -15.922 -7.039 -23.578 1 39.06 147 ALA B N 1
ATOM 2343 C CA . ALA B 1 147 ? -16.156 -7.93 -24.719 1 39.06 147 ALA B CA 1
ATOM 2344 C C . ALA B 1 147 ? -17.391 -8.797 -24.484 1 39.06 147 ALA B C 1
ATOM 2346 O O . ALA B 1 147 ? -17.938 -9.391 -25.422 1 39.06 147 ALA B O 1
ATOM 2347 N N . THR B 1 148 ? -17.703 -9.219 -23.219 1 36.91 148 THR B N 1
ATOM 2348 C CA . THR B 1 148 ? -18.703 -10.281 -23.25 1 36.91 148 THR B CA 1
ATOM 2349 C C . THR B 1 148 ? -20.078 -9.727 -23.594 1 36.91 148 THR B C 1
ATOM 2351 O O . THR B 1 148 ? -20.969 -10.477 -24 1 36.91 148 THR B O 1
ATOM 2354 N N . THR B 1 149 ? -20.5 -8.656 -22.891 1 37.78 149 THR B N 1
ATOM 2355 C CA . THR B 1 149 ? -21.953 -8.531 -22.906 1 37.78 149 THR B CA 1
ATOM 2356 C C . THR B 1 149 ? -22.453 -8.094 -24.281 1 37.78 149 THR B C 1
ATOM 2358 O O . THR B 1 149 ? -23.641 -7.875 -24.484 1 37.78 149 THR B O 1
ATOM 2361 N N . ARG B 1 150 ? -21.594 -7.426 -25.016 1 37.28 150 ARG B N 1
ATOM 2362 C CA . ARG B 1 150 ? -22.391 -6.895 -26.109 1 37.28 150 ARG B CA 1
ATOM 2363 C C . ARG B 1 150 ? -22.938 -8.023 -26.984 1 37.28 150 ARG B C 1
ATOM 2365 O O . ARG B 1 150 ? -23.531 -7.766 -28.031 1 37.28 150 ARG B O 1
ATOM 2372 N N . LYS B 1 151 ? -22.469 -9.219 -26.703 1 38.06 151 LYS B N 1
ATOM 2373 C CA . LYS B 1 151 ? -22.969 -10.078 -27.766 1 38.06 151 LYS B CA 1
ATOM 2374 C C . LYS B 1 151 ? -24.469 -10.336 -27.609 1 38.06 151 LYS B C 1
ATOM 2376 O O . LYS B 1 151 ? -25.047 -11.156 -28.328 1 38.06 151 LYS B O 1
ATOM 2381 N N . GLY B 1 152 ? -25.031 -9.953 -26.312 1 36.16 152 GLY B N 1
ATOM 2382 C CA . GLY B 1 152 ? -26.375 -10.508 -26.25 1 36.16 152 GLY B CA 1
ATOM 2383 C C . GLY B 1 152 ? -27.344 -9.836 -27.203 1 36.16 152 GLY B C 1
ATOM 2384 O O . GLY B 1 152 ? -28.531 -10.188 -27.25 1 36.16 152 GLY B O 1
ATOM 2385 N N . GLY B 1 153 ? -27.125 -8.523 -27.453 1 34.09 153 GLY B N 1
ATOM 2386 C CA . GLY B 1 153 ? -28.359 -7.949 -27.953 1 34.09 153 GLY B CA 1
ATOM 2387 C C . GLY B 1 153 ? -28.781 -8.508 -29.297 1 34.09 153 GLY B C 1
ATOM 2388 O O . GLY B 1 153 ? -29.859 -8.188 -29.797 1 34.09 153 GLY B O 1
ATOM 2389 N N . GLU B 1 154 ? -27.844 -8.727 -30.219 1 34.69 154 GLU B N 1
ATOM 2390 C CA . GLU B 1 154 ? -28.453 -8.703 -31.547 1 34.69 154 GLU B CA 1
ATOM 2391 C C . GLU B 1 154 ? -29.094 -10.055 -31.875 1 34.69 154 GLU B C 1
ATOM 2393 O O . GLU B 1 154 ? -29.609 -10.242 -32.969 1 34.69 154 GLU B O 1
ATOM 2398 N N . ARG B 1 155 ? -29.406 -11.109 -30.891 1 29.33 155 ARG B N 1
ATOM 2399 C CA . ARG B 1 155 ? -30.312 -12.023 -31.578 1 29.33 155 ARG B CA 1
ATOM 2400 C C . ARG B 1 155 ? -31.719 -11.469 -31.625 1 29.33 155 ARG B C 1
ATOM 2402 O O . ARG B 1 155 ? -32.188 -10.828 -30.672 1 29.33 155 ARG B O 1
#

Foldseek 3Di:
DVVVVVVVVVVVVVVLVVLVVVLVVLVVVLVVVLQVLQVVVPHGSLLLVLLVQQVPADPPDFQFLVSSCVVSVHDSVVSVVSLVVCVVVVQWDWDADPVHSVTITIGGGPVNVVSNVVSVVVSVVVCVVSVVVSVVSVVVNPPDPVVPPVVPPPD/DVVVVVVVVVVVVVVLVVLVVVLVVLVVVLVVVLQVLQVVVPHGSLLLVLLVQQVPADPPDFQFLVSSCVVSVHDSVVSVVSLVVCVVVVQWDWDADPVHSVTITIGGGPVNVVSNVVSVVVSVVVCVVSVVVSVVSVCVNPVDPVVPPVVPPPD

Secondary structure (DSSP, 8-state):
-HHHHHHHHHHHHHHHHHHHHHHHHHHHHHHHHHHHHHHHTT--HHHHHHHHHHHTPPTT---BHHHHHHHHT--HHHHHHHHHHHHHTTSEEEEE-SS-TT-EEEEE-HHHHHHHHHHHHHHHHHHHHHHHHHHHHHHHHHS--HHHHGGGTT-/-HHHHHHHHHHHHHHHHHHHHHHHHHHHHHHHHHHHHHHHTT--HHHHHHHHHHHTPPTT---BHHHHHHHHT--HHHHHHHHHHHHHTTSEEEEE-SS-TT-EEEEE-HHHHHHHHHHHHHHHHHHHHHHHHHHHHHHHHHS--HHHHGGGTT-

Nearest PDB structures (foldseek):
  8ylg-assembly1_B  TM=7.353E-01  e=4.992E-07  Burkholderia thailandensis
  7kfq-assembly1_A  TM=6.768E-01  e=8.802E-07  Variovorax paradoxus
  2nnn-assembly3_F  TM=6.964E-01  e=3.749E-06  Pseudomonas aeruginosa
  4zzl-assembly1_B  TM=6.391E-01  e=7.040E-06  Pseudomonas aeruginosa
  1lnw-assembly7_A  TM=6.876E-01  e=6.802E-05  Pseudomonas aeruginosa

Organism: NCBI:txid570835

pLDDT: mean 86.82, std 16.9, range [28.41, 98.5]

Solvent-accessible surface area (backbone atoms only — not comparable to full-atom values): 16836 Å² total; per-residue (Å²): 112,72,64,57,55,49,52,51,49,51,48,50,51,48,50,50,48,38,41,51,38,50,46,52,41,54,50,48,51,50,54,50,48,50,37,50,56,29,47,74,75,74,41,49,47,66,53,50,49,49,51,39,53,51,73,45,52,50,90,96,56,68,42,27,58,67,49,48,8,60,67,67,70,48,54,61,68,58,32,52,51,50,50,50,56,32,35,76,68,46,29,31,45,79,40,71,28,87,90,40,74,88,38,52,29,51,41,74,30,74,60,28,48,51,53,48,54,53,49,48,55,54,50,49,52,49,37,51,71,50,36,64,60,51,41,50,38,49,48,65,66,40,61,75,66,68,77,65,64,68,68,63,65,80,115,112,70,62,57,55,51,52,51,50,49,47,48,52,48,51,51,48,38,40,48,38,50,44,52,42,52,51,49,52,50,51,49,48,48,35,51,56,30,46,74,74,74,41,49,46,65,53,51,49,48,53,38,56,52,72,45,53,51,90,94,56,68,42,26,58,66,49,48,8,61,67,67,70,47,53,60,68,57,33,50,50,51,51,50,54,32,34,75,68,46,30,32,43,78,41,72,29,89,90,40,74,86,38,53,29,52,43,74,31,75,60,28,47,52,52,47,52,52,50,49,55,52,47,49,53,49,38,50,70,49,37,64,61,51,41,51,38,49,49,64,64,41,60,76,63,68,77,65,65,68,66,63,66,80,114

InterPro domains:
  IPR000835 MarR-type HTH domain [PF12802] (42-103)
  IPR000835 MarR-type HTH domain [PS50995] (13-155)
  IPR000835 MarR-type HTH domain [SM00347] (36-140)
  IPR036388 Winged helix-like DNA-binding domain superfamily [G3DSA:1.10.10.10] (12-145)
  IPR036390 Winged helix DNA-binding domain superfamily [SSF46785] (23-141)
  IPR039422 Transcription regulators MarR/SlyA-like [PTHR33164] (19-142)